Protein AF-0000000068389620 (afdb_homodimer)

Sequence (248 aa):
MGEYQNKAVELMRNRVGESTLNNRIERREEFLRKALTLYHAMGGTTEDLQAAVKDAVSAPAPSIDVAVGDVMYKLAAIGHVADIDIIQAGYNKLDAANLHILSKGKKLLQKQRDQKLATTASAKMGEYQNKAVELMRNRVGESTLNNRIERREEFLRKALTLYHAMGGTTEDLQAAVKDAVSAPAPSIDVAVGDVMYKLAAIGHVADIDIIQAGYNKLDAANLHILSKGKKLLQKQRDQKLATTASAK

Organism: Agrobacterium fabrum (strain C58 / ATCC 33970) (NCBI:txid176299)

Solvent-accessible surface area (backbone atoms only — not comparable to full-atom values): 12858 Å² total; per-residue (Å²): 110,52,73,67,41,49,53,46,44,51,53,45,32,73,71,63,30,65,71,59,58,58,31,59,68,58,36,46,50,53,26,50,30,29,46,48,27,34,37,40,43,73,67,51,49,75,80,62,43,56,60,43,52,56,61,32,65,68,51,87,59,60,58,59,60,57,26,46,4,46,31,47,48,30,46,31,40,42,17,57,69,67,73,42,38,56,66,60,24,26,51,50,41,52,53,54,52,50,51,51,51,50,52,51,48,49,49,50,52,50,49,52,52,51,51,53,54,51,55,60,56,69,76,98,109,53,73,66,42,49,53,46,43,50,53,44,31,73,72,64,32,67,71,59,58,59,32,61,68,57,36,48,53,54,27,50,29,30,46,48,26,34,37,40,45,73,68,52,50,75,78,62,43,57,60,42,53,57,62,31,65,68,50,86,58,58,58,60,60,57,26,46,4,45,29,45,48,30,45,31,40,42,18,56,68,68,75,41,37,55,68,59,25,26,52,50,40,51,52,54,51,52,51,50,50,50,50,51,48,50,50,49,50,51,48,51,52,52,51,53,54,51,58,60,57,69,76,99

pLDDT: mean 92.84, std 6.71, range [63.25, 98.88]

Radius of gyration: 23.05 Å; Cα contacts (8 Å, |Δi|>4): 267; chains: 2; bounding box: 32×107×46 Å

Structure (mmCIF, N/CA/C/O backbone):
data_AF-0000000068389620-model_v1
#
loop_
_entity.id
_entity.type
_entity.pdbx_description
1 polymer 'Uncharacterized protein'
#
loop_
_atom_site.group_PDB
_atom_site.id
_atom_site.type_symbol
_atom_site.label_atom_id
_atom_site.label_alt_id
_atom_site.label_comp_id
_atom_site.label_asym_id
_atom_site.label_entity_id
_atom_site.label_seq_id
_atom_site.pdbx_PDB_ins_code
_atom_site.Cartn_x
_atom_site.Cartn_y
_atom_site.Cartn_z
_atom_site.occupancy
_atom_site.B_iso_or_equiv
_atom_site.auth_seq_id
_atom_site.auth_comp_id
_atom_site.auth_asym_id
_atom_site.auth_atom_id
_atom_site.pdbx_PDB_model_num
ATOM 1 N N . MET A 1 1 ? 14.875 -6.867 6.422 1 89.56 1 MET A N 1
ATOM 2 C CA . MET A 1 1 ? 13.445 -6.891 6.141 1 89.56 1 MET A CA 1
ATOM 3 C C . MET A 1 1 ? 12.672 -7.52 7.297 1 89.56 1 MET A C 1
ATOM 5 O O . MET A 1 1 ? 13.18 -8.422 7.969 1 89.56 1 MET A O 1
ATOM 9 N N . GLY A 1 2 ? 11.57 -6.984 7.633 1 91.75 2 GLY A N 1
ATOM 10 C CA . GLY A 1 2 ? 10.75 -7.52 8.711 1 91.75 2 GLY A CA 1
ATOM 11 C C . GLY A 1 2 ? 10.227 -8.914 8.422 1 91.75 2 GLY A C 1
ATOM 12 O O . GLY A 1 2 ? 10.367 -9.414 7.309 1 91.75 2 GLY A O 1
ATOM 13 N N . GLU A 1 3 ? 9.688 -9.594 9.438 1 96 3 GLU A N 1
ATOM 14 C CA . GLU A 1 3 ? 9.195 -10.969 9.352 1 96 3 GLU A CA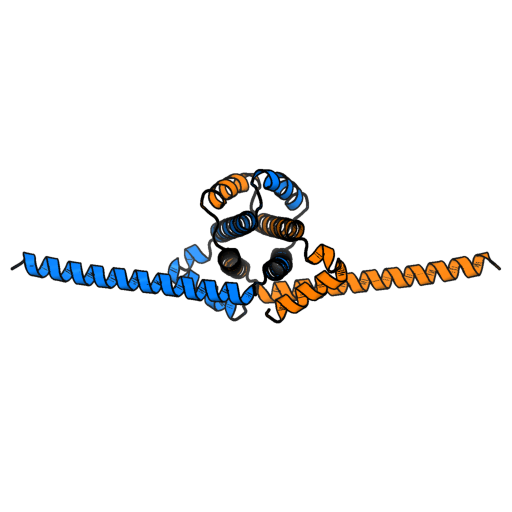 1
ATOM 15 C C . GLU A 1 3 ? 8.172 -11.117 8.234 1 96 3 GLU A C 1
ATOM 17 O O . GLU A 1 3 ? 8.25 -12.047 7.43 1 96 3 GLU A O 1
ATOM 22 N N . TYR A 1 4 ? 7.203 -10.234 8.141 1 98 4 TYR A N 1
ATOM 23 C CA . TYR A 1 4 ? 6.16 -10.297 7.129 1 98 4 TYR A CA 1
ATOM 24 C C . TYR A 1 4 ? 6.758 -10.258 5.727 1 98 4 TYR A C 1
ATOM 26 O O . TYR A 1 4 ? 6.438 -11.102 4.883 1 98 4 TYR A O 1
ATOM 34 N N . GLN A 1 5 ? 7.586 -9.289 5.496 1 98.62 5 GLN A N 1
ATOM 35 C CA . GLN A 1 5 ? 8.156 -9.094 4.168 1 98.62 5 GLN A CA 1
ATOM 36 C C . GLN A 1 5 ? 9.023 -10.281 3.758 1 98.62 5 GLN A C 1
ATOM 38 O O . GLN A 1 5 ? 9.016 -10.688 2.598 1 98.62 5 GLN A O 1
ATOM 43 N N . ASN A 1 6 ? 9.773 -10.836 4.68 1 98.19 6 ASN A N 1
ATOM 44 C CA . ASN A 1 6 ? 10.578 -12.016 4.402 1 98.19 6 ASN A CA 1
ATOM 45 C C . ASN A 1 6 ? 9.711 -13.188 3.941 1 98.19 6 ASN A C 1
ATOM 47 O O . ASN A 1 6 ? 10.039 -13.867 2.969 1 98.19 6 ASN A O 1
ATOM 51 N N . LYS A 1 7 ? 8.633 -13.414 4.652 1 98.38 7 LYS A N 1
ATOM 52 C CA . LYS A 1 7 ? 7.73 -14.508 4.309 1 98.38 7 LYS A CA 1
ATOM 53 C C . LYS A 1 7 ? 7.074 -14.273 2.949 1 98.38 7 LYS A C 1
ATOM 55 O O . LYS A 1 7 ? 6.934 -15.203 2.154 1 98.38 7 LYS A O 1
ATOM 60 N N . ALA A 1 8 ? 6.648 -13.07 2.662 1 98.56 8 ALA A N 1
ATOM 61 C CA . ALA A 1 8 ? 6.016 -12.727 1.394 1 98.56 8 ALA A CA 1
ATOM 62 C C . ALA A 1 8 ? 6.965 -12.953 0.223 1 98.56 8 ALA A C 1
ATOM 64 O O . ALA A 1 8 ? 6.586 -13.547 -0.787 1 98.56 8 ALA A O 1
ATOM 65 N N . VAL A 1 9 ? 8.172 -12.438 0.368 1 98.44 9 VAL A N 1
ATOM 66 C CA . VAL A 1 9 ? 9.188 -12.539 -0.68 1 98.44 9 VAL A CA 1
ATOM 67 C C . VAL A 1 9 ? 9.539 -14 -0.919 1 98.44 9 VAL A C 1
ATOM 69 O O . VAL A 1 9 ? 9.664 -14.438 -2.066 1 98.44 9 VAL A O 1
ATOM 72 N N . GLU A 1 10 ? 9.656 -14.734 0.13 1 97.88 10 GLU A N 1
ATOM 73 C CA . GLU A 1 10 ? 9.945 -16.156 -0.004 1 97.88 10 GLU A CA 1
ATOM 74 C C . GLU A 1 10 ? 8.812 -16.891 -0.734 1 97.88 10 GLU A C 1
ATOM 76 O O . GLU A 1 10 ? 9.062 -17.734 -1.597 1 97.88 10 GLU A O 1
ATOM 81 N N . LEU A 1 11 ? 7.605 -16.578 -0.344 1 97.5 11 LEU A N 1
ATOM 82 C CA . LEU A 1 11 ? 6.445 -17.172 -1.008 1 97.5 11 LEU A CA 1
ATOM 83 C C . LEU A 1 11 ? 6.449 -16.844 -2.498 1 97.5 11 LEU A C 1
ATOM 85 O O . LEU A 1 11 ? 6.207 -17.719 -3.33 1 97.5 11 LEU A O 1
ATOM 89 N N . MET A 1 12 ? 6.734 -15.617 -2.871 1 97.31 12 MET A N 1
ATOM 90 C CA . MET A 1 12 ? 6.766 -15.211 -4.273 1 97.31 12 MET A CA 1
ATOM 91 C C . MET A 1 12 ? 7.906 -15.898 -5.012 1 97.31 12 MET A C 1
ATOM 93 O O . MET A 1 12 ? 7.746 -16.312 -6.16 1 97.31 12 MET A O 1
ATOM 97 N N . ARG A 1 13 ? 9.031 -15.906 -4.344 1 96.88 13 ARG A N 1
ATOM 98 C CA . ARG A 1 13 ? 10.18 -16.578 -4.934 1 96.88 13 ARG A CA 1
ATOM 99 C C . ARG A 1 13 ? 9.844 -18.031 -5.285 1 96.88 13 ARG A C 1
ATOM 101 O O . ARG A 1 13 ? 10.195 -18.516 -6.367 1 96.88 13 ARG A O 1
ATOM 108 N N . ASN A 1 14 ? 9.172 -18.719 -4.441 1 94.19 14 ASN A N 1
ATOM 109 C CA . ASN A 1 14 ? 8.789 -20.109 -4.645 1 94.19 14 ASN A CA 1
ATOM 110 C C . ASN A 1 14 ? 7.77 -20.25 -5.77 1 94.19 14 ASN A C 1
ATOM 112 O O . ASN A 1 14 ? 7.746 -21.266 -6.473 1 94.19 14 ASN A O 1
ATOM 116 N N . ARG A 1 15 ? 7.008 -19.25 -5.938 1 93.44 15 ARG A N 1
ATOM 117 C CA . ARG A 1 15 ? 5.922 -19.328 -6.906 1 93.44 15 ARG A CA 1
ATOM 118 C C . ARG A 1 15 ? 6.414 -18.969 -8.305 1 93.44 15 ARG A C 1
ATOM 120 O O . ARG A 1 15 ? 6.027 -19.609 -9.289 1 93.44 15 ARG A O 1
ATOM 127 N N . VAL A 1 16 ? 7.293 -17.922 -8.422 1 93.5 16 VAL A N 1
ATOM 128 C CA . VAL A 1 16 ? 7.547 -17.406 -9.758 1 93.5 16 VAL A CA 1
ATOM 129 C C . VAL A 1 16 ? 9.031 -17.531 -10.086 1 93.5 16 VAL A C 1
ATOM 131 O O . VAL A 1 16 ? 9.438 -17.344 -11.234 1 93.5 16 VAL A O 1
ATOM 134 N N . GLY A 1 17 ? 9.867 -17.797 -9.102 1 95.25 17 GLY A N 1
ATOM 135 C CA . GLY A 1 17 ? 11.305 -17.875 -9.289 1 95.25 17 GLY A CA 1
ATOM 136 C C . GLY A 1 17 ? 12.016 -16.547 -9.039 1 95.25 17 GLY A C 1
ATOM 137 O O . GLY A 1 17 ? 11.391 -15.484 -9.078 1 95.25 17 GLY A O 1
ATOM 138 N N . GLU A 1 18 ? 13.352 -16.625 -8.867 1 96.12 18 GLU A N 1
ATOM 139 C CA . GLU A 1 18 ? 14.18 -15.492 -8.469 1 96.12 18 GLU A CA 1
ATOM 140 C C . GLU A 1 18 ? 14.203 -14.414 -9.547 1 96.12 18 GLU A C 1
ATOM 142 O O . GLU A 1 18 ? 14.109 -13.227 -9.25 1 96.12 18 GLU A O 1
ATOM 147 N N . SER A 1 19 ? 14.328 -14.875 -10.805 1 96.94 19 SER A N 1
ATOM 148 C CA . SER A 1 19 ? 14.445 -13.93 -11.906 1 96.94 19 SER A CA 1
ATOM 149 C C . SER A 1 19 ? 13.188 -13.078 -12.047 1 96.94 19 SER A C 1
ATOM 151 O O . SER A 1 19 ? 13.266 -11.852 -12.156 1 96.94 19 SER A O 1
ATOM 153 N N . THR A 1 20 ? 12.023 -13.711 -11.984 1 96.94 20 THR A N 1
ATOM 154 C CA . THR A 1 20 ? 10.742 -13.016 -12.086 1 96.94 20 THR A CA 1
ATOM 155 C C . THR A 1 20 ? 10.508 -12.133 -10.859 1 96.94 20 THR A C 1
ATOM 157 O O . THR A 1 20 ? 10.016 -11.008 -10.984 1 96.94 20 THR A O 1
ATOM 160 N N . LEU A 1 21 ? 10.891 -12.625 -9.719 1 97.44 21 LEU A N 1
ATOM 161 C CA . LEU A 1 21 ? 10.742 -11.867 -8.477 1 97.44 21 LEU A CA 1
ATOM 162 C C . LEU A 1 21 ? 11.555 -10.578 -8.531 1 97.44 21 LEU A C 1
ATOM 164 O O . LEU A 1 21 ? 11.125 -9.547 -8 1 97.44 21 LEU A O 1
ATOM 168 N N . ASN A 1 22 ? 12.688 -10.586 -9.258 1 98 22 ASN A N 1
ATOM 169 C CA . ASN A 1 22 ? 13.602 -9.453 -9.242 1 98 22 ASN A CA 1
ATOM 170 C C . ASN A 1 22 ? 13.352 -8.523 -10.43 1 98 22 ASN A C 1
ATOM 172 O O . ASN A 1 22 ? 14.094 -7.559 -10.633 1 98 22 ASN A O 1
ATOM 176 N N . ASN A 1 23 ? 12.344 -8.828 -11.227 1 98.12 23 ASN A N 1
ATOM 177 C CA . ASN A 1 23 ? 11.969 -7.949 -12.328 1 98.12 23 ASN A CA 1
ATOM 178 C C . ASN A 1 23 ? 11.234 -6.707 -11.82 1 98.12 23 ASN A C 1
ATOM 180 O O . ASN A 1 23 ? 10.023 -6.742 -11.602 1 98.12 23 ASN A O 1
ATOM 184 N N . ARG A 1 24 ? 11.891 -5.5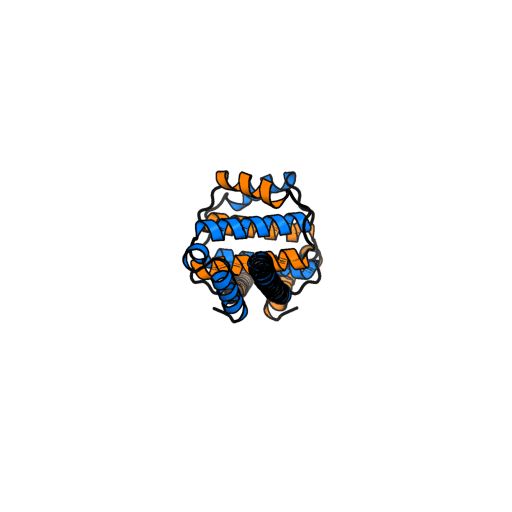98 -11.773 1 97.38 24 ARG A N 1
ATOM 185 C CA . ARG A 1 24 ? 11.406 -4.367 -11.156 1 97.38 24 ARG A CA 1
ATOM 186 C C . ARG A 1 24 ? 10.18 -3.84 -11.898 1 97.38 24 ARG A C 1
ATOM 188 O O . ARG A 1 24 ? 9.258 -3.299 -11.273 1 97.38 24 ARG A O 1
ATOM 195 N N . ILE A 1 25 ? 10.211 -3.922 -13.188 1 96 25 ILE A N 1
ATOM 196 C CA . ILE A 1 25 ? 9.086 -3.445 -13.984 1 96 25 ILE A CA 1
ATOM 197 C C . ILE A 1 25 ? 7.832 -4.254 -13.656 1 96 25 ILE A C 1
ATOM 199 O O . ILE A 1 25 ? 6.758 -3.688 -13.445 1 96 25 ILE A O 1
ATOM 203 N N . GLU A 1 26 ? 8.016 -5.551 -13.602 1 95.69 26 GLU A N 1
ATOM 204 C CA . GLU A 1 26 ? 6.883 -6.41 -13.266 1 95.69 26 GLU A CA 1
ATOM 205 C C . GLU A 1 26 ? 6.371 -6.125 -11.859 1 95.69 26 GLU A C 1
ATOM 207 O O . GLU A 1 26 ? 5.16 -6.117 -11.617 1 95.69 26 GLU A O 1
ATOM 212 N N . ARG A 1 27 ? 7.25 -5.922 -10.859 1 97.88 27 ARG A N 1
ATOM 213 C CA . ARG A 1 27 ? 6.844 -5.629 -9.484 1 97.88 27 ARG A CA 1
ATOM 214 C C . ARG A 1 27 ? 6.035 -4.336 -9.422 1 97.88 27 ARG A C 1
ATOM 216 O O . ARG A 1 27 ? 5.012 -4.27 -8.734 1 97.88 27 ARG A O 1
ATOM 223 N N . ARG A 1 28 ? 6.527 -3.363 -10.148 1 96.75 28 ARG A N 1
ATOM 224 C CA . ARG A 1 28 ? 5.852 -2.07 -10.203 1 96.75 28 ARG A CA 1
ATOM 225 C C . ARG A 1 28 ? 4.445 -2.211 -10.773 1 96.75 28 ARG A C 1
ATOM 227 O O . ARG A 1 28 ? 3.49 -1.656 -10.227 1 96.75 28 ARG A O 1
ATOM 234 N N . GLU A 1 29 ? 4.355 -2.98 -11.836 1 95.44 29 GLU A N 1
ATOM 235 C CA . GLU A 1 29 ? 3.068 -3.131 -12.516 1 95.44 29 GLU A CA 1
ATOM 236 C C . GLU A 1 29 ? 2.086 -3.93 -11.656 1 95.44 29 GLU A C 1
ATOM 238 O O . GLU A 1 29 ? 0.902 -3.594 -11.586 1 95.44 29 GLU A O 1
ATOM 243 N N . GLU A 1 30 ? 2.547 -4.98 -11.047 1 95.56 30 GLU A N 1
ATOM 244 C CA . GLU A 1 30 ? 1.677 -5.809 -10.219 1 95.56 30 GLU A CA 1
ATOM 245 C C . GLU A 1 30 ? 1.196 -5.039 -8.992 1 95.56 30 GLU A C 1
ATOM 247 O O . GLU A 1 30 ? 0.039 -5.168 -8.586 1 95.56 30 GLU A O 1
ATOM 252 N N . PHE A 1 31 ? 2.061 -4.242 -8.383 1 97.25 31 PHE A N 1
ATOM 253 C CA . PHE A 1 31 ? 1.642 -3.41 -7.262 1 97.25 31 PHE A CA 1
ATOM 254 C C . PHE A 1 31 ? 0.538 -2.447 -7.684 1 97.25 31 PHE A C 1
ATOM 256 O O . PHE A 1 31 ? -0.478 -2.318 -6.996 1 97.25 31 PHE A O 1
ATOM 263 N N . LEU A 1 32 ? 0.745 -1.764 -8.805 1 96.25 32 LEU A N 1
ATOM 264 C CA . LEU A 1 32 ? -0.236 -0.792 -9.273 1 96.25 32 LEU A CA 1
ATOM 265 C C . LEU A 1 32 ? -1.591 -1.454 -9.5 1 96.25 32 LEU A C 1
ATOM 267 O O . LEU A 1 32 ? -2.629 -0.898 -9.133 1 96.25 32 LEU A O 1
ATOM 271 N N . ARG A 1 33 ? -1.621 -2.582 -10.062 1 95.19 33 ARG A N 1
ATOM 272 C CA . ARG A 1 33 ? -2.869 -3.289 -10.328 1 95.19 33 ARG A CA 1
ATOM 273 C C . ARG A 1 33 ? -3.633 -3.561 -9.039 1 95.19 33 ARG A C 1
ATOM 275 O O . ARG A 1 33 ? -4.852 -3.379 -8.977 1 95.19 33 ARG A O 1
ATOM 282 N N . LYS A 1 34 ? -2.906 -3.986 -7.992 1 96.75 34 LYS A N 1
ATOM 283 C CA . LYS A 1 34 ? -3.572 -4.301 -6.73 1 96.75 34 LYS A CA 1
ATOM 284 C C . LYS A 1 34 ? -4.031 -3.031 -6.02 1 96.75 34 LYS A C 1
ATOM 286 O O . LYS A 1 34 ? -5.07 -3.025 -5.355 1 96.75 34 LYS A O 1
ATOM 291 N N . ALA A 1 35 ? -3.238 -1.961 -6.172 1 97.25 35 ALA A N 1
ATOM 292 C CA . ALA A 1 35 ? -3.662 -0.678 -5.617 1 97.25 35 ALA A CA 1
ATOM 293 C C . ALA A 1 35 ? -4.953 -0.197 -6.273 1 97.25 35 ALA A C 1
ATOM 295 O O . ALA A 1 35 ? -5.871 0.268 -5.594 1 97.25 35 ALA A O 1
ATOM 296 N N . LEU A 1 36 ? -5.027 -0.339 -7.555 1 95.62 36 LEU A N 1
ATOM 297 C CA . LEU A 1 36 ? -6.211 0.071 -8.297 1 95.62 36 LEU A CA 1
ATOM 298 C C . LEU A 1 36 ? -7.402 -0.816 -7.957 1 95.62 36 LEU A C 1
ATOM 300 O O . LEU A 1 36 ? -8.539 -0.339 -7.883 1 95.62 36 LEU A O 1
ATOM 304 N N . THR A 1 37 ? -7.195 -2.102 -7.773 1 96.12 37 THR A N 1
ATOM 305 C CA . THR A 1 37 ? -8.258 -3.012 -7.359 1 96.12 37 THR A CA 1
ATOM 306 C C . THR A 1 37 ? -8.805 -2.613 -5.996 1 96.12 37 THR A C 1
ATOM 308 O O . THR A 1 37 ? -10.023 -2.633 -5.781 1 96.12 37 THR A O 1
ATOM 311 N N . LEU A 1 38 ? -7.945 -2.271 -5.082 1 97.69 38 LEU A N 1
ATOM 312 C CA . LEU A 1 38 ? -8.391 -1.806 -3.773 1 97.69 38 LEU A CA 1
ATOM 313 C C . LEU A 1 38 ? -9.203 -0.521 -3.902 1 97.69 38 LEU A C 1
ATOM 315 O O . LEU A 1 38 ? -10.242 -0.372 -3.26 1 97.69 38 LEU A O 1
ATOM 319 N N . TYR A 1 39 ? -8.695 0.439 -4.719 1 96.19 39 TYR A N 1
ATOM 320 C CA . TYR A 1 39 ? -9.43 1.673 -4.984 1 96.19 39 TYR A CA 1
ATOM 321 C C . TYR A 1 39 ? -10.836 1.376 -5.488 1 96.19 39 TYR A C 1
ATOM 323 O O . TYR A 1 39 ? -11.805 1.975 -5.02 1 96.19 39 TYR A O 1
ATOM 331 N N . HIS A 1 40 ? -10.953 0.451 -6.348 1 94.44 40 HIS A N 1
ATOM 332 C CA . HIS A 1 40 ? -12.234 0.038 -6.906 1 94.44 40 HIS A CA 1
ATOM 333 C C . HIS A 1 40 ? -13.102 -0.641 -5.852 1 94.44 40 HIS A C 1
ATOM 335 O O . HIS A 1 40 ? -14.305 -0.383 -5.773 1 94.44 40 HIS A O 1
ATOM 341 N N . ALA A 1 41 ? -12.547 -1.52 -5.09 1 96.06 41 ALA A N 1
ATOM 342 C CA . ALA A 1 41 ? -13.266 -2.225 -4.031 1 96.06 41 ALA A CA 1
ATOM 343 C C . ALA A 1 41 ? -13.867 -1.242 -3.029 1 96.06 41 ALA A C 1
ATOM 345 O O . ALA A 1 41 ? -14.906 -1.519 -2.428 1 96.06 41 ALA A O 1
ATOM 346 N N . MET A 1 42 ? -13.234 -0.068 -2.938 1 96.69 42 MET A N 1
ATOM 347 C CA . MET A 1 42 ? -13.688 0.938 -1.979 1 96.69 42 MET A CA 1
ATOM 348 C C . MET A 1 42 ? -14.695 1.89 -2.621 1 96.69 42 MET A C 1
ATOM 350 O O . MET A 1 42 ? -15.078 2.893 -2.018 1 96.69 42 MET A O 1
ATOM 354 N N . GLY A 1 43 ? -15.039 1.619 -3.893 1 94.06 43 GLY A N 1
ATOM 355 C CA . GLY A 1 43 ? -16.094 2.375 -4.535 1 94.06 43 GLY A CA 1
ATOM 356 C C . GLY A 1 43 ? -15.578 3.422 -5.508 1 94.06 43 GLY A C 1
ATOM 357 O O . GLY A 1 43 ? -16.359 4.211 -6.047 1 94.06 43 GLY A O 1
ATOM 358 N N . GLY A 1 44 ? -14.258 3.447 -5.684 1 93.25 44 GLY A N 1
ATOM 359 C CA . GLY A 1 44 ? -13.711 4.359 -6.676 1 93.25 44 GLY A CA 1
ATOM 360 C C . GLY A 1 44 ? -14.094 3.994 -8.102 1 93.25 44 GLY A C 1
ATOM 361 O O . GLY A 1 44 ? -14.25 2.814 -8.422 1 93.25 44 GLY A O 1
ATOM 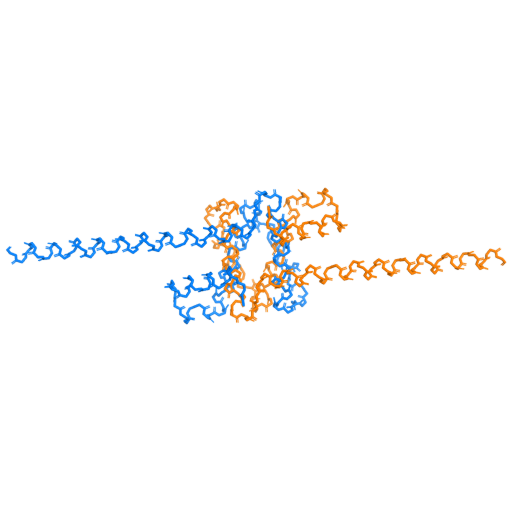362 N N . THR A 1 45 ? -14.227 5.055 -8.914 1 88.12 45 THR A N 1
ATOM 363 C CA . THR A 1 45 ? -14.586 4.832 -10.312 1 88.12 45 THR A CA 1
ATOM 364 C C . THR A 1 45 ? -13.445 5.23 -11.234 1 88.12 45 THR A C 1
ATOM 366 O O . THR A 1 45 ? -12.57 6.016 -10.859 1 88.12 45 THR A O 1
ATOM 369 N N . THR A 1 46 ? -13.547 4.695 -12.414 1 83.69 46 THR A N 1
ATOM 370 C CA . THR A 1 46 ? -12.531 5.027 -13.414 1 83.69 46 THR A CA 1
ATOM 371 C C . THR A 1 46 ? -12.602 6.504 -13.781 1 83.69 46 THR A C 1
ATOM 373 O O . THR A 1 46 ? -11.578 7.117 -14.109 1 83.69 46 THR A O 1
ATOM 376 N N . GLU A 1 47 ? -13.734 7 -13.75 1 79.12 47 GLU A N 1
ATOM 377 C CA . GLU A 1 47 ? -13.93 8.414 -14.062 1 79.12 47 GLU A CA 1
ATOM 378 C C . GLU A 1 47 ? -13.195 9.305 -13.062 1 79.12 47 GLU A C 1
ATOM 380 O O . GLU A 1 47 ? -12.609 10.32 -13.445 1 79.12 47 GLU A O 1
ATOM 385 N N . ASP A 1 48 ? -13.211 8.922 -11.898 1 80.81 48 ASP A N 1
ATOM 386 C CA . ASP A 1 48 ? -12.602 9.727 -10.844 1 80.81 48 ASP A CA 1
ATOM 387 C C . ASP A 1 48 ? -11.086 9.539 -10.828 1 80.81 48 ASP A C 1
ATOM 389 O O . ASP A 1 48 ? -10.359 10.352 -10.25 1 80.81 48 ASP A O 1
ATOM 393 N N . LEU A 1 49 ? -10.625 8.477 -11.453 1 85.62 49 LEU A N 1
ATOM 394 C CA . LEU A 1 49 ? -9.227 8.078 -11.391 1 85.62 49 LEU A CA 1
ATOM 395 C C . LEU A 1 49 ? -8.352 9.047 -12.172 1 85.62 49 LEU A C 1
ATOM 397 O O . LEU A 1 49 ? -7.195 9.289 -11.797 1 85.62 49 LEU A O 1
ATOM 401 N N . GLN A 1 50 ? -8.914 9.602 -13.234 1 79.56 50 GLN A N 1
ATOM 402 C CA . GLN A 1 50 ? -8.125 10.453 -14.109 1 79.56 50 GLN A CA 1
ATOM 403 C C . GLN A 1 50 ? -7.613 11.688 -13.367 1 79.56 50 GLN A C 1
ATOM 405 O O . GLN A 1 50 ? -6.473 12.109 -13.57 1 79.56 50 GLN A O 1
ATOM 410 N N . ALA A 1 51 ? -8.422 12.219 -12.539 1 78.56 51 ALA A N 1
ATOM 411 C CA . ALA A 1 51 ? -8.008 13.383 -11.766 1 78.56 51 ALA A CA 1
ATOM 412 C C . ALA A 1 51 ? -6.895 13.023 -10.789 1 78.56 51 ALA A C 1
ATOM 414 O O . ALA A 1 51 ? -5.965 13.805 -10.586 1 78.56 51 ALA A O 1
ATOM 415 N N . ALA A 1 52 ? -6.938 11.883 -10.25 1 81.62 52 ALA A N 1
ATOM 416 C CA . ALA A 1 52 ? -5.938 11.43 -9.289 1 81.62 52 ALA A CA 1
ATOM 417 C C . ALA A 1 52 ? -4.59 11.195 -9.961 1 81.62 52 ALA A C 1
ATOM 419 O O . ALA A 1 52 ? -3.541 11.477 -9.383 1 81.62 52 ALA A O 1
ATOM 420 N N . VAL A 1 53 ? -4.602 10.719 -11.156 1 83.62 53 VAL A N 1
ATOM 421 C CA . VAL A 1 53 ? -3.385 10.469 -11.922 1 83.62 53 VAL A CA 1
ATOM 422 C C . VAL A 1 53 ? -2.65 11.781 -12.172 1 83.62 53 VAL A C 1
ATOM 424 O O . VAL A 1 53 ? -1.444 11.883 -11.93 1 83.62 53 VAL A O 1
ATOM 427 N N . LYS A 1 54 ? -3.398 12.758 -12.664 1 79.81 54 LYS A N 1
ATOM 428 C CA . LYS A 1 54 ? -2.787 14.047 -12.953 1 79.81 54 LYS A CA 1
ATOM 429 C C . LYS A 1 54 ? -2.164 14.656 -11.703 1 79.81 54 LYS A C 1
ATOM 431 O O . LYS A 1 54 ? -1.046 15.18 -11.742 1 79.81 54 LYS A O 1
ATOM 436 N N . ASP A 1 55 ? -2.814 14.547 -10.633 1 80.88 55 ASP A N 1
ATOM 437 C CA . ASP A 1 55 ? -2.352 15.133 -9.375 1 80.88 55 ASP A CA 1
ATOM 438 C C . ASP A 1 55 ? -1.106 14.406 -8.867 1 80.88 55 ASP A C 1
ATOM 440 O O . ASP A 1 55 ? -0.183 15.039 -8.344 1 80.88 55 ASP A O 1
ATOM 444 N N . ALA A 1 56 ? -1.061 13.141 -8.977 1 83.62 56 ALA A N 1
ATOM 445 C CA . ALA A 1 56 ? -0.026 12.305 -8.367 1 83.62 56 ALA A CA 1
ATOM 446 C C . ALA A 1 56 ? 1.305 12.461 -9.102 1 83.62 56 ALA A C 1
ATOM 448 O O . ALA A 1 56 ? 2.371 12.352 -8.492 1 83.62 56 ALA A O 1
ATOM 449 N N . VAL A 1 57 ? 1.284 12.867 -10.406 1 81.5 57 VAL A N 1
ATOM 450 C CA . VAL A 1 57 ? 2.521 12.852 -11.18 1 81.5 57 VAL A CA 1
ATOM 451 C C . VAL A 1 57 ? 2.922 14.273 -11.555 1 81.5 57 VAL A C 1
ATOM 453 O O . VAL A 1 57 ? 3.809 14.484 -12.391 1 81.5 57 VAL A O 1
ATOM 456 N N . SER A 1 58 ? 2.23 15.148 -10.977 1 85.19 58 SER A N 1
ATOM 457 C CA . SER A 1 58 ? 2.488 16.547 -11.32 1 85.19 58 SER A CA 1
ATOM 458 C C . SER A 1 58 ? 3.762 17.047 -10.648 1 85.19 58 SER A C 1
ATOM 460 O O . SER A 1 58 ? 4.352 18.047 -11.094 1 85.19 58 SER A O 1
ATOM 462 N N . ALA A 1 59 ? 4.16 16.5 -9.602 1 85.81 59 ALA A N 1
ATOM 463 C CA . ALA A 1 59 ? 5.371 16.891 -8.883 1 85.81 59 ALA A CA 1
ATOM 464 C C . ALA A 1 59 ? 6.426 15.789 -8.953 1 85.81 59 ALA A C 1
ATOM 466 O O . ALA A 1 59 ? 6.105 14.633 -9.211 1 85.81 59 ALA A O 1
ATOM 467 N N . PRO A 1 60 ? 7.691 16.312 -8.805 1 91.56 60 PRO A N 1
ATOM 468 C CA . PRO A 1 60 ? 8.727 15.289 -8.742 1 91.56 60 PRO A CA 1
ATOM 469 C C . PRO A 1 60 ? 8.438 14.219 -7.695 1 91.56 60 PRO A C 1
ATOM 471 O O . PRO A 1 60 ? 7.945 14.531 -6.605 1 91.56 60 PRO A O 1
ATOM 474 N N . ALA A 1 61 ? 8.688 12.992 -8.094 1 91.88 61 ALA A N 1
ATOM 475 C CA . ALA A 1 61 ? 8.461 11.883 -7.172 1 91.88 61 ALA A CA 1
ATOM 476 C C . ALA A 1 61 ? 9.492 11.883 -6.047 1 91.88 61 ALA A C 1
ATOM 478 O O . ALA A 1 61 ? 10.672 12.164 -6.281 1 91.88 61 ALA A O 1
ATOM 479 N N . PRO A 1 62 ? 9.031 11.578 -4.871 1 96.44 62 PRO A N 1
ATOM 480 C CA . PRO A 1 62 ? 9.992 11.375 -3.787 1 96.44 62 PRO A CA 1
ATOM 481 C C . PRO A 1 62 ? 10.844 10.125 -3.979 1 96.44 62 PRO A C 1
ATOM 483 O O . PRO A 1 62 ? 10.672 9.398 -4.957 1 96.44 62 PRO A O 1
ATOM 486 N N . SER A 1 63 ? 11.875 9.961 -3.008 1 98 63 SER A N 1
ATOM 487 C CA . SER A 1 63 ? 12.617 8.703 -3.002 1 98 63 SER A CA 1
ATOM 488 C C . SER A 1 63 ? 11.688 7.52 -2.764 1 98 63 SER A C 1
ATOM 490 O O . SER A 1 63 ? 10.602 7.68 -2.207 1 98 63 SER A O 1
ATOM 492 N N . ILE A 1 64 ? 12.086 6.344 -3.219 1 98.56 64 ILE A N 1
ATOM 493 C CA . ILE A 1 64 ? 11.219 5.168 -3.186 1 98.56 64 ILE A CA 1
ATOM 494 C C . ILE A 1 64 ? 10.859 4.832 -1.739 1 98.56 64 ILE A C 1
ATOM 496 O O . ILE A 1 64 ? 9.727 4.457 -1.446 1 98.56 64 ILE A O 1
ATOM 500 N N . ASP A 1 65 ? 11.828 4.938 -0.809 1 98.56 65 ASP A N 1
ATOM 501 C CA . ASP A 1 65 ? 11.562 4.609 0.588 1 98.56 65 ASP A CA 1
ATOM 502 C C . ASP A 1 65 ? 10.516 5.555 1.183 1 98.56 65 ASP A C 1
ATOM 504 O O . ASP A 1 65 ? 9.672 5.133 1.97 1 98.56 65 ASP A O 1
ATOM 508 N N . VAL A 1 66 ? 10.531 6.883 0.815 1 98.5 66 VAL A N 1
ATOM 509 C CA . VAL A 1 66 ? 9.539 7.855 1.264 1 98.5 66 VAL A CA 1
ATOM 510 C C . VAL A 1 66 ? 8.18 7.52 0.67 1 98.5 66 VAL A C 1
ATOM 512 O O . VAL A 1 66 ? 7.164 7.551 1.371 1 98.5 66 VAL A O 1
ATOM 515 N N . ALA A 1 67 ? 8.172 7.172 -0.625 1 98.56 67 ALA A N 1
ATOM 516 C CA . ALA A 1 67 ? 6.926 6.82 -1.301 1 98.56 67 ALA A CA 1
ATOM 517 C C . ALA A 1 67 ? 6.305 5.566 -0.69 1 98.56 67 ALA A C 1
ATOM 519 O O . ALA A 1 67 ? 5.086 5.484 -0.524 1 98.56 67 ALA A O 1
ATOM 520 N N . VAL A 1 68 ? 7.117 4.562 -0.354 1 98.88 68 VAL A N 1
ATOM 521 C CA . VAL A 1 68 ? 6.629 3.348 0.294 1 98.88 68 VAL A CA 1
ATOM 522 C C . VAL A 1 68 ? 6.039 3.691 1.659 1 98.88 68 VAL A C 1
ATOM 524 O O . VAL A 1 68 ? 4.969 3.203 2.02 1 98.88 68 VAL A O 1
ATOM 527 N N . GLY A 1 69 ? 6.723 4.516 2.441 1 98.88 69 GLY A N 1
ATOM 528 C CA . GLY A 1 69 ? 6.199 4.973 3.721 1 98.88 69 GLY A CA 1
ATOM 529 C C . GLY A 1 69 ? 4.863 5.68 3.6 1 98.88 69 GLY A C 1
ATOM 530 O O . GLY A 1 69 ? 3.971 5.477 4.426 1 98.88 69 GLY A O 1
ATOM 531 N N . ASP A 1 70 ? 4.715 6.504 2.58 1 98.56 70 ASP A N 1
ATOM 532 C CA . ASP A 1 70 ? 3.465 7.215 2.332 1 98.56 70 ASP A CA 1
ATOM 533 C C . ASP A 1 70 ? 2.328 6.242 2.027 1 98.56 70 ASP A C 1
ATOM 535 O O . ASP A 1 70 ? 1.202 6.43 2.49 1 98.56 70 ASP A O 1
ATOM 539 N N . VAL A 1 71 ? 2.59 5.219 1.203 1 98.88 71 VAL A N 1
ATOM 540 C CA . VAL A 1 71 ? 1.588 4.207 0.876 1 98.88 71 VAL A CA 1
ATOM 541 C C . VAL A 1 71 ? 1.156 3.479 2.146 1 98.88 71 VAL A C 1
ATOM 543 O O . VAL A 1 71 ? -0.04 3.312 2.396 1 98.88 71 VAL A O 1
ATOM 546 N N . MET A 1 72 ? 2.135 3.049 2.969 1 98.88 72 MET A N 1
ATOM 547 C CA . MET A 1 72 ? 1.831 2.365 4.223 1 98.88 72 MET A CA 1
ATOM 548 C C . MET A 1 72 ? 0.964 3.238 5.121 1 98.88 72 MET A C 1
ATOM 550 O O . MET A 1 72 ? 0.006 2.756 5.727 1 98.88 72 MET A O 1
ATOM 554 N N . TYR A 1 73 ? 1.253 4.508 5.176 1 98.81 73 TYR A N 1
ATOM 555 C CA . TYR A 1 73 ? 0.555 5.473 6.02 1 98.81 73 TYR A CA 1
ATOM 556 C C . TYR A 1 73 ? -0.898 5.625 5.59 1 98.81 73 TYR A C 1
ATOM 558 O O . TYR A 1 73 ? -1.808 5.582 6.422 1 98.81 73 TYR A O 1
ATOM 566 N N . LYS A 1 74 ? -1.103 5.75 4.316 1 98.62 74 LYS A N 1
ATOM 567 C CA . LYS A 1 74 ? -2.465 5.938 3.824 1 98.62 74 LYS A CA 1
ATOM 568 C C . LYS A 1 74 ? -3.232 4.621 3.816 1 98.62 74 LYS A C 1
ATOM 570 O O . LYS A 1 74 ? -4.449 4.602 4.027 1 98.62 74 LYS A O 1
ATOM 575 N N . LEU A 1 75 ? -2.527 3.51 3.66 1 98.88 75 LEU A N 1
ATOM 576 C CA . LEU A 1 75 ? -3.164 2.201 3.762 1 98.88 75 LEU A CA 1
ATOM 577 C C . LEU A 1 75 ? -3.68 1.957 5.176 1 98.88 75 LEU A C 1
ATOM 579 O O . LEU A 1 75 ? -4.734 1.349 5.359 1 98.88 75 LEU A O 1
ATOM 583 N N . ALA A 1 76 ? -2.922 2.408 6.176 1 98.81 76 ALA A N 1
ATOM 584 C CA . ALA A 1 76 ? -3.352 2.285 7.566 1 98.81 76 ALA A CA 1
ATOM 585 C C . ALA A 1 76 ? -4.695 2.969 7.789 1 98.81 76 ALA A C 1
ATOM 587 O O . ALA A 1 76 ? -5.535 2.473 8.539 1 98.81 76 ALA A O 1
ATOM 588 N N . ALA A 1 77 ? -4.891 4.105 7.148 1 98.75 77 ALA A N 1
ATOM 589 C CA . ALA A 1 77 ? -6.152 4.828 7.27 1 98.75 77 ALA A CA 1
ATOM 590 C C . ALA A 1 77 ? -7.289 4.062 6.598 1 98.75 77 ALA A C 1
ATOM 592 O O . ALA A 1 77 ? -8.422 4.051 7.098 1 98.75 77 ALA A O 1
ATOM 593 N N . ILE A 1 78 ? -7.012 3.459 5.469 1 98.75 78 ILE A N 1
ATOM 594 C CA . ILE A 1 78 ? -8 2.605 4.816 1 98.75 78 ILE A CA 1
ATOM 595 C C . ILE A 1 78 ? -8.398 1.467 5.754 1 98.75 78 ILE A C 1
ATOM 597 O O . ILE A 1 78 ? -9.578 1.177 5.922 1 98.75 78 ILE A O 1
ATOM 601 N N . GLY A 1 79 ? -7.336 0.795 6.305 1 98.75 79 GLY A N 1
ATOM 602 C CA . GLY A 1 79 ? -7.633 -0.252 7.27 1 98.75 79 GLY A CA 1
ATOM 603 C C . GLY A 1 79 ? -8.516 0.219 8.406 1 98.75 79 GLY A C 1
ATOM 604 O O . GLY A 1 79 ? -9.438 -0.491 8.82 1 98.75 79 GLY A O 1
ATOM 605 N N . HIS A 1 80 ? -8.281 1.369 8.883 1 98.56 80 HIS A N 1
ATOM 606 C CA . HIS A 1 80 ? -9.039 1.924 10 1 98.56 80 HIS A CA 1
ATOM 607 C C . HIS A 1 80 ? -10.508 2.107 9.633 1 98.56 80 HIS A C 1
ATOM 609 O O . HIS A 1 80 ? -11.391 1.609 10.328 1 98.56 80 HIS A O 1
ATOM 615 N N . VAL A 1 81 ? -10.797 2.77 8.508 1 98.25 81 VAL A N 1
ATOM 616 C CA . VAL A 1 81 ? -12.172 3.096 8.156 1 98.25 81 VAL A CA 1
ATOM 617 C C . VAL A 1 81 ? -12.914 1.832 7.727 1 98.25 81 VAL A C 1
ATOM 619 O O . VAL A 1 81 ? -14.141 1.776 7.777 1 98.25 81 VAL A O 1
ATOM 622 N N . ALA A 1 82 ? -12.195 0.817 7.312 1 98.25 82 ALA A N 1
ATOM 623 C CA . ALA A 1 82 ? -12.797 -0.439 6.883 1 98.25 82 ALA A CA 1
ATOM 624 C C . ALA A 1 82 ? -12.805 -1.463 8.016 1 98.25 82 ALA A C 1
ATOM 626 O O . ALA A 1 82 ? -13.266 -2.592 7.836 1 98.25 82 ALA A O 1
ATOM 627 N N . ASP A 1 83 ? -12.25 -1.072 9.195 1 98.12 83 ASP A N 1
ATOM 628 C CA . ASP A 1 83 ? -12.141 -1.956 10.352 1 98.12 83 ASP A CA 1
ATOM 629 C C . ASP A 1 83 ? -11.312 -3.195 10.023 1 98.12 83 ASP A C 1
ATOM 631 O O . ASP A 1 83 ? -11.734 -4.32 10.289 1 98.12 83 ASP A O 1
ATOM 635 N N . ILE A 1 84 ? -10.195 -2.988 9.391 1 98.5 84 ILE A N 1
ATOM 636 C CA . ILE A 1 84 ? -9.266 -4.031 8.969 1 98.5 84 ILE A CA 1
ATOM 637 C C . ILE A 1 84 ? -7.879 -3.76 9.555 1 98.5 84 ILE A C 1
ATOM 639 O O . ILE A 1 84 ? -7.41 -2.619 9.555 1 98.5 84 ILE A O 1
ATOM 643 N N . ASP A 1 85 ? -7.25 -4.746 10.156 1 98.69 85 ASP A N 1
ATOM 644 C CA . ASP A 1 85 ? -5.824 -4.695 10.469 1 98.69 85 ASP A CA 1
ATOM 645 C C . ASP A 1 85 ? -4.984 -5 9.227 1 98.69 85 ASP A C 1
ATOM 647 O O . ASP A 1 85 ? -4.941 -6.141 8.766 1 98.69 85 ASP A O 1
ATOM 651 N N . ILE A 1 86 ? -4.238 -4.043 8.742 1 98.81 86 ILE A N 1
ATOM 652 C CA . ILE A 1 86 ? -3.629 -4.184 7.426 1 98.81 86 ILE A CA 1
ATOM 653 C C . ILE A 1 86 ? -2.488 -5.199 7.488 1 98.81 86 ILE A C 1
ATOM 655 O O . ILE A 1 86 ? -2.199 -5.883 6.504 1 98.81 86 ILE A O 1
ATOM 659 N N . ILE A 1 87 ? -1.797 -5.301 8.586 1 98.06 87 ILE A N 1
ATOM 660 C CA . ILE A 1 87 ? -0.719 -6.277 8.711 1 98.06 87 ILE A CA 1
ATOM 661 C C . ILE A 1 87 ? -1.306 -7.684 8.789 1 98.06 87 ILE A C 1
ATOM 663 O O . ILE A 1 87 ? -0.8 -8.609 8.156 1 98.06 87 ILE A O 1
ATOM 667 N N . GLN A 1 88 ? -2.354 -7.801 9.578 1 98.31 88 GLN A N 1
ATOM 668 C CA . GLN A 1 88 ? -3.037 -9.086 9.633 1 98.31 88 GLN A CA 1
ATOM 669 C C . GLN A 1 88 ? -3.576 -9.477 8.258 1 98.31 88 GLN A C 1
ATOM 671 O O . GLN A 1 88 ? -3.547 -10.648 7.883 1 98.31 88 GLN A O 1
ATOM 676 N N . ALA A 1 89 ? -4.184 -8.523 7.477 1 98.69 89 ALA A N 1
ATOM 677 C CA . ALA A 1 89 ? -4.633 -8.789 6.109 1 98.69 89 ALA A CA 1
ATOM 678 C C . ALA A 1 89 ? -3.486 -9.297 5.246 1 98.69 89 ALA A C 1
ATOM 680 O O . ALA A 1 89 ? -3.678 -10.188 4.41 1 98.69 89 ALA A O 1
ATOM 681 N N . GLY A 1 90 ? -2.277 -8.711 5.391 1 98.56 90 GLY A N 1
ATOM 682 C CA . GLY A 1 90 ? -1.092 -9.211 4.711 1 98.56 90 GLY A CA 1
ATOM 683 C C . GLY A 1 90 ? -0.802 -10.664 5.012 1 98.56 90 GLY A C 1
ATOM 684 O O . GLY A 1 90 ? -0.571 -11.461 4.094 1 98.56 90 GLY A O 1
ATOM 685 N N . TYR A 1 91 ? -0.846 -11.008 6.316 1 98.44 91 TYR A N 1
ATOM 686 C CA . TYR A 1 91 ? -0.573 -12.391 6.699 1 98.44 91 TYR A CA 1
ATOM 687 C C . TYR A 1 91 ? -1.662 -13.328 6.184 1 98.44 91 TYR A C 1
ATOM 689 O O . TYR A 1 91 ? -1.379 -14.461 5.785 1 98.44 91 TYR A O 1
ATOM 697 N N . ASN A 1 92 ? -2.908 -12.883 6.254 1 98.44 92 ASN A N 1
ATOM 698 C CA . ASN A 1 92 ? -3.998 -13.68 5.699 1 98.44 92 ASN A CA 1
ATOM 699 C C . ASN A 1 92 ? -3.768 -13.992 4.223 1 98.44 92 ASN A C 1
ATOM 701 O O . ASN A 1 92 ? -4.078 -15.094 3.76 1 98.44 92 ASN A O 1
ATOM 705 N N . LYS A 1 93 ? -3.305 -12.969 3.465 1 98.38 93 LYS A N 1
ATOM 706 C CA . LYS A 1 93 ? -2.969 -13.164 2.059 1 98.38 93 LYS A CA 1
ATOM 707 C C . LYS A 1 93 ? -1.907 -14.242 1.891 1 98.38 93 LYS A C 1
ATOM 709 O O . LYS A 1 93 ? -2.002 -15.078 0.988 1 98.38 93 LYS A O 1
ATOM 714 N N . LEU A 1 94 ? -0.877 -14.281 2.734 1 98.06 94 LEU A N 1
ATOM 715 C CA . LEU A 1 94 ? 0.163 -15.297 2.666 1 98.06 94 LEU A CA 1
ATOM 716 C C . LEU A 1 94 ? -0.419 -16.688 2.92 1 98.06 94 LEU A C 1
ATOM 718 O O . LEU A 1 94 ? -0.09 -17.641 2.215 1 98.06 94 LEU A O 1
ATOM 722 N N . ASP A 1 95 ? -1.222 -16.766 3.916 1 97.25 95 ASP A N 1
ATOM 723 C CA . ASP A 1 95 ? -1.854 -18.047 4.25 1 97.25 95 ASP A CA 1
ATOM 724 C C . ASP A 1 95 ? -2.707 -18.547 3.09 1 97.25 95 ASP A C 1
ATOM 726 O O . ASP A 1 95 ? -2.646 -19.734 2.74 1 97.25 95 ASP A O 1
ATOM 730 N N . ALA A 1 96 ? -3.518 -17.656 2.549 1 95.88 96 ALA A N 1
ATOM 731 C CA . ALA A 1 96 ? -4.387 -18.016 1.432 1 95.88 96 ALA A CA 1
ATOM 732 C C . ALA A 1 96 ? -3.566 -18.469 0.223 1 95.88 96 ALA A C 1
ATOM 734 O O . ALA A 1 96 ? -3.938 -19.422 -0.471 1 95.88 96 ALA A O 1
ATOM 735 N N . ALA A 1 97 ? -2.459 -17.75 -0.041 1 93.38 97 ALA A N 1
ATOM 736 C CA . ALA A 1 97 ? -1.598 -18.094 -1.172 1 93.38 97 ALA A CA 1
ATOM 737 C C . ALA A 1 97 ? -0.92 -19.438 -0.96 1 93.38 97 ALA A C 1
ATOM 739 O O . ALA A 1 97 ? -0.766 -20.219 -1.904 1 93.38 97 ALA A O 1
ATOM 740 N N . ASN A 1 98 ? -0.523 -19.672 0.221 1 91.31 98 ASN A N 1
ATOM 741 C CA . ASN A 1 98 ? 0.086 -20.953 0.554 1 91.31 98 ASN A CA 1
ATOM 742 C C . ASN A 1 98 ? -0.903 -22.109 0.391 1 91.31 98 ASN A C 1
ATOM 744 O O . ASN A 1 98 ? -0.541 -23.172 -0.094 1 91.31 98 ASN A O 1
ATOM 748 N N . LEU A 1 99 ? -2.1 -21.875 0.816 1 87.69 99 LEU A N 1
ATOM 749 C CA . LEU A 1 99 ? -3.146 -22.875 0.675 1 87.69 99 LEU A CA 1
ATOM 750 C C . LEU A 1 99 ? -3.438 -23.156 -0.795 1 87.69 99 LEU A C 1
ATOM 752 O O . LEU A 1 99 ? -3.678 -24.297 -1.178 1 87.69 99 LEU A O 1
ATOM 756 N N . HIS A 1 100 ? -3.395 -22.141 -1.601 1 86.5 100 HIS A N 1
ATOM 757 C CA . HIS A 1 100 ? -3.631 -22.297 -3.033 1 86.5 100 HIS A CA 1
ATOM 758 C C . HIS A 1 100 ? -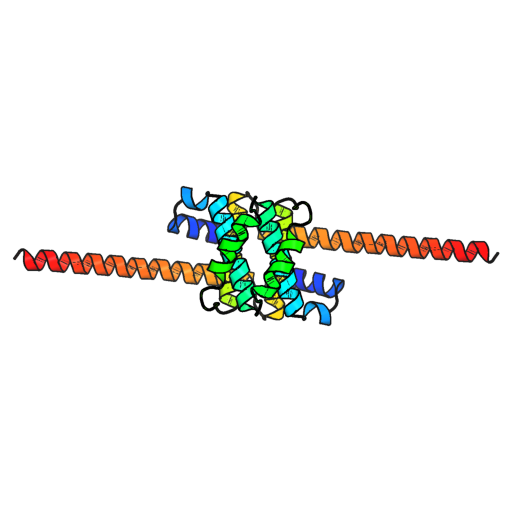2.516 -23.094 -3.695 1 86.5 100 HIS A C 1
ATOM 760 O O . HIS A 1 100 ? -2.781 -23.953 -4.543 1 86.5 100 HIS A O 1
ATOM 766 N N . ILE A 1 101 ? -1.33 -22.906 -3.312 1 83.69 101 ILE A N 1
ATOM 767 C CA . ILE A 1 101 ? -0.183 -23.625 -3.852 1 83.69 101 ILE A CA 1
ATOM 768 C C . ILE A 1 101 ? -0.271 -25.094 -3.459 1 83.69 101 ILE A C 1
ATOM 770 O O . ILE A 1 101 ? -0.055 -25.984 -4.289 1 83.69 101 ILE A O 1
ATOM 774 N N . LEU A 1 102 ? -0.609 -25.312 -2.252 1 83.62 102 LEU A N 1
ATOM 775 C CA . LEU A 1 102 ? -0.716 -26.688 -1.761 1 83.62 102 LEU A CA 1
ATOM 776 C C . LEU A 1 102 ? -1.842 -27.422 -2.469 1 83.62 102 LEU A C 1
ATOM 778 O O . LEU A 1 102 ? -1.688 -28.594 -2.826 1 83.62 102 LEU A O 1
ATOM 782 N N . SER A 1 103 ? -2.893 -26.766 -2.602 1 87.31 103 SER A N 1
ATOM 783 C CA . SER A 1 103 ? -4.035 -27.375 -3.268 1 87.31 103 SER A CA 1
ATOM 784 C C . SER A 1 103 ? -3.711 -27.703 -4.719 1 87.31 103 SER A C 1
ATOM 786 O O . SER A 1 103 ? -4.074 -28.781 -5.215 1 87.31 103 SER A O 1
ATOM 788 N N . LYS A 1 104 ? -3.055 -26.797 -5.371 1 85.56 104 LYS A N 1
ATOM 789 C CA . LYS A 1 104 ? -2.654 -27.031 -6.758 1 85.56 104 LYS A CA 1
ATOM 790 C C . LYS A 1 104 ? -1.636 -28.156 -6.848 1 85.56 104 LYS A C 1
ATOM 792 O O . LYS A 1 104 ? -1.679 -28.969 -7.777 1 85.56 104 LYS A O 1
ATOM 797 N N . GLY A 1 105 ? -0.793 -28.125 -5.91 1 84.12 105 GLY A N 1
ATOM 798 C CA . GLY A 1 105 ? 0.166 -29.219 -5.848 1 84.12 105 GLY A CA 1
ATOM 799 C C . GLY A 1 105 ? -0.484 -30.578 -5.629 1 84.12 105 GLY A C 1
ATOM 800 O O . GLY A 1 105 ? -0.131 -31.562 -6.293 1 84.12 105 GLY A O 1
ATOM 801 N N . LYS A 1 106 ? -1.355 -30.594 -4.742 1 86.31 106 LYS A N 1
ATOM 802 C CA . LYS A 1 106 ? -2.074 -31.828 -4.484 1 86.31 106 LYS A CA 1
ATOM 803 C C . LYS A 1 106 ? -2.84 -32.281 -5.723 1 86.31 106 LYS A C 1
ATOM 805 O O . LYS A 1 106 ? -2.844 -33.469 -6.051 1 86.31 106 LYS A O 1
ATOM 810 N N . LYS A 1 107 ? -3.389 -31.359 -6.352 1 89.12 107 LYS A N 1
ATOM 811 C CA . LYS A 1 107 ? -4.137 -31.688 -7.562 1 89.12 107 LYS A CA 1
ATOM 812 C C . LYS A 1 107 ? -3.213 -32.219 -8.656 1 89.12 107 LYS A C 1
ATOM 814 O O . LYS A 1 107 ? -3.574 -33.125 -9.391 1 89.12 107 LYS A O 1
ATOM 819 N N . LEU A 1 108 ? -2.109 -31.641 -8.719 1 87.75 108 LEU A N 1
ATOM 820 C CA . LEU A 1 108 ? -1.126 -32.094 -9.703 1 87.75 108 LEU A CA 1
ATOM 821 C C . LEU A 1 108 ? -0.629 -33.5 -9.375 1 87.75 108 LEU A C 1
ATOM 823 O O . LEU A 1 108 ? -0.473 -34.312 -10.273 1 87.75 108 LEU A O 1
ATOM 827 N N . LEU A 1 109 ? -0.353 -33.75 -8.148 1 88.69 109 LEU A N 1
ATOM 828 C CA . LEU A 1 109 ? 0.095 -35.062 -7.723 1 88.69 109 LEU A CA 1
ATOM 829 C C . LEU A 1 109 ? -0.988 -36.094 -7.965 1 88.69 109 LEU A C 1
ATOM 831 O O . LEU A 1 109 ? -0.695 -37.219 -8.422 1 88.69 109 LEU A O 1
ATOM 835 N N . GLN A 1 110 ? -2.184 -35.781 -7.641 1 88.94 110 GLN A N 1
ATOM 836 C CA . GLN A 1 110 ? -3.303 -36.688 -7.883 1 88.94 110 GLN A CA 1
ATOM 837 C C . GLN A 1 110 ? -3.459 -36.969 -9.375 1 88.94 110 GLN A C 1
ATOM 839 O O . GLN A 1 110 ? -3.705 -38.094 -9.766 1 88.94 110 GLN A O 1
ATOM 844 N N . LYS A 1 111 ? -3.289 -35.938 -10.18 1 90.31 111 LYS A N 1
ATOM 845 C CA . LYS A 1 111 ? -3.369 -36.094 -11.633 1 90.31 111 LYS A CA 1
ATOM 846 C C . LYS A 1 111 ? -2.26 -37.031 -12.133 1 90.31 111 LYS A C 1
ATOM 848 O O . LYS A 1 111 ? -2.49 -37.875 -13.016 1 90.31 111 LYS A O 1
ATOM 853 N N . GLN A 1 112 ? -1.098 -36.844 -11.609 1 89.69 112 GLN A N 1
ATOM 854 C CA . GLN A 1 112 ? 0.036 -37.688 -11.992 1 89.69 112 GLN A CA 1
ATOM 855 C C . GLN A 1 112 ? -0.2 -39.125 -11.594 1 89.69 112 GLN A C 1
ATOM 857 O O . GLN A 1 112 ? 0.139 -40.062 -12.344 1 89.69 112 GLN A O 1
ATOM 862 N N . ARG A 1 113 ? -0.758 -39.281 -10.414 1 89 113 ARG A N 1
ATOM 863 C CA . ARG A 1 113 ? -1.068 -40.625 -9.93 1 89 113 ARG A CA 1
ATOM 864 C C . ARG A 1 113 ? -2.146 -41.281 -10.789 1 89 113 ARG A C 1
ATOM 866 O O . ARG A 1 113 ? -2.043 -42.438 -11.141 1 89 113 ARG A O 1
ATOM 873 N N . ASP A 1 114 ? -3.119 -40.5 -11.117 1 89.75 114 ASP A N 1
ATOM 874 C CA . ASP A 1 114 ? -4.199 -41 -11.953 1 89.75 114 ASP A CA 1
ATOM 875 C C . ASP A 1 114 ? -3.695 -41.344 -13.352 1 89.75 114 ASP A C 1
ATOM 877 O O . ASP A 1 114 ? -4.137 -42.344 -13.953 1 89.75 114 ASP A O 1
ATOM 881 N N . GLN A 1 115 ? -2.869 -40.562 -13.953 1 89.25 115 GLN A N 1
ATOM 882 C CA . GLN A 1 115 ? -2.285 -40.781 -15.266 1 89.25 115 GLN A CA 1
ATOM 883 C C . GLN A 1 115 ? -1.399 -42.031 -15.266 1 89.25 115 GLN A C 1
ATOM 885 O O . GLN A 1 115 ? -1.409 -42.812 -16.219 1 89.25 115 GLN A O 1
ATOM 890 N N . LYS A 1 116 ? -0.652 -42.25 -14.258 1 90.12 116 LYS A N 1
ATOM 891 C CA . LYS A 1 116 ? 0.185 -43.438 -14.109 1 90.12 116 LYS A CA 1
ATOM 892 C C . LYS A 1 116 ? -0.666 -44.688 -14.023 1 90.12 116 LYS A C 1
ATOM 894 O O . LYS A 1 116 ? -0.322 -45.719 -14.602 1 90.12 116 LYS A O 1
ATOM 899 N N . LEU A 1 117 ? -1.673 -44.594 -13.312 1 85.88 117 LEU A N 1
ATOM 900 C CA . LEU A 1 117 ? -2.574 -45.75 -13.164 1 85.88 117 LEU A CA 1
ATOM 901 C C . LEU A 1 117 ? -3.256 -46.062 -14.484 1 85.88 117 LEU A C 1
ATOM 903 O O . LEU A 1 117 ? -3.424 -47.25 -14.828 1 85.88 117 LEU A O 1
ATOM 907 N N . ALA A 1 118 ? -3.559 -45.125 -15.312 1 91.25 118 ALA A N 1
ATOM 908 C CA . ALA A 1 118 ? -4.219 -45.312 -16.594 1 91.25 118 ALA A CA 1
ATOM 909 C C . ALA A 1 118 ? -3.254 -45.906 -17.625 1 91.25 118 ALA A C 1
ATOM 911 O O . ALA A 1 118 ? -3.635 -46.75 -18.438 1 91.25 118 ALA A O 1
ATOM 912 N N . THR A 1 119 ? -2.104 -45.5 -17.703 1 86.31 119 THR A N 1
ATOM 913 C CA . THR A 1 119 ? -1.104 -46 -18.641 1 86.31 119 THR A CA 1
ATOM 914 C C . THR A 1 119 ? -0.713 -47.438 -18.312 1 86.31 119 THR A C 1
ATOM 916 O O . THR A 1 119 ? -0.469 -48.25 -19.219 1 86.31 119 THR A O 1
ATOM 919 N N . THR A 1 120 ? -0.655 -47.844 -17 1 84 120 THR A N 1
ATOM 920 C CA . THR A 1 120 ? -0.344 -49.188 -16.578 1 84 120 THR A CA 1
ATOM 921 C C . THR A 1 120 ? -1.506 -50.156 -16.891 1 84 120 THR A C 1
ATOM 923 O O . THR A 1 120 ? -1.295 -51.312 -17.266 1 84 120 THR A O 1
ATOM 926 N N . ALA A 1 121 ? -2.744 -49.688 -16.938 1 85.44 121 ALA A N 1
ATOM 927 C CA . ALA A 1 121 ? -3.924 -50.5 -17.219 1 85.44 121 ALA A CA 1
ATOM 928 C C . ALA A 1 121 ? -4.066 -50.75 -18.719 1 85.44 121 ALA A C 1
ATOM 930 O O . ALA A 1 121 ? -4.527 -51.812 -19.141 1 85.44 121 ALA A O 1
ATOM 931 N N . SER A 1 122 ? -3.76 -49.781 -19.531 1 77.31 122 SER A N 1
ATOM 932 C CA . SER A 1 122 ? -3.861 -49.938 -20.984 1 77.31 122 SER A CA 1
ATOM 933 C C . SER A 1 122 ? -2.736 -50.844 -21.516 1 77.31 122 SER A C 1
ATOM 935 O O . SER A 1 122 ? -2.822 -51.375 -22.625 1 77.31 122 SER A O 1
ATOM 937 N N . ALA A 1 123 ? -1.56 -51 -20.906 1 80.19 123 ALA A N 1
ATOM 938 C CA . ALA A 1 123 ? -0.421 -51.812 -21.328 1 80.19 123 ALA A CA 1
ATOM 939 C C . ALA A 1 123 ? -0.623 -53.281 -20.953 1 80.19 123 ALA A C 1
ATOM 941 O O . ALA A 1 123 ? 0.07 -54.156 -21.469 1 80.19 123 ALA A O 1
ATOM 942 N N . LYS A 1 124 ? -1.601 -53.594 -20.25 1 63.56 124 LYS A N 1
ATOM 943 C CA . LYS A 1 124 ? -1.947 -55 -20.031 1 63.56 124 LYS A CA 1
ATOM 944 C C . LYS A 1 124 ? -3.051 -55.438 -20.984 1 63.56 124 LYS A C 1
ATOM 946 O O . LYS A 1 124 ? -3.957 -54.688 -21.297 1 63.56 124 LYS A O 1
ATOM 951 N N . MET B 1 1 ? -6.129 -3.713 15.828 1 89.38 1 MET B N 1
ATOM 952 C CA . MET B 1 1 ? -5.168 -3.174 14.875 1 89.38 1 MET B CA 1
ATOM 953 C C . MET B 1 1 ? -3.746 -3.289 15.414 1 89.38 1 MET B C 1
ATOM 955 O O . MET B 1 1 ? -3.525 -3.209 16.625 1 89.38 1 MET B O 1
ATOM 959 N N . GLY B 1 2 ? -2.832 -3.619 14.602 1 91.75 2 GLY B N 1
ATOM 960 C CA . GLY B 1 2 ? -1.44 -3.742 15.008 1 91.75 2 GLY B CA 1
ATOM 961 C C . GLY B 1 2 ? -0.842 -2.436 15.492 1 91.75 2 GLY B C 1
ATOM 962 O O . GLY B 1 2 ? -1.462 -1.378 15.359 1 91.75 2 GLY B O 1
ATOM 963 N N . GLU B 1 3 ? 0.317 -2.48 16.125 1 96.06 3 GLU B N 1
ATOM 964 C CA . GLU B 1 3 ? 0.993 -1.329 16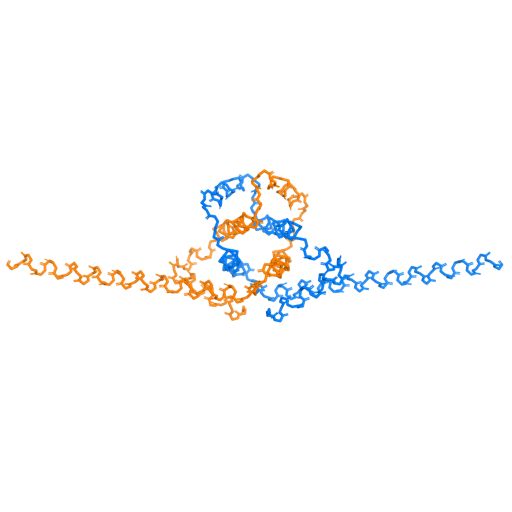.719 1 96.06 3 GLU B CA 1
ATOM 965 C C . GLU B 1 3 ? 1.204 -0.225 15.688 1 96.06 3 GLU B C 1
ATOM 967 O O . GLU B 1 3 ? 0.912 0.943 15.953 1 96.06 3 GLU B O 1
ATOM 972 N N . TYR B 1 4 ? 1.694 -0.55 14.508 1 98 4 TYR B N 1
ATOM 973 C CA . TYR B 1 4 ? 1.951 0.43 13.461 1 98 4 TYR B CA 1
ATOM 974 C C . TYR B 1 4 ? 0.676 1.176 13.086 1 98 4 TYR B C 1
ATOM 976 O O . TYR B 1 4 ? 0.661 2.408 13.047 1 98 4 TYR B O 1
ATOM 984 N N . GLN B 1 5 ? -0.345 0.424 12.797 1 98.62 5 GLN B N 1
ATOM 985 C CA . GLN B 1 5 ? -1.593 1.021 12.336 1 98.62 5 GLN B CA 1
ATOM 986 C C . GLN B 1 5 ? -2.207 1.915 13.414 1 98.62 5 GLN B C 1
ATOM 988 O O . GLN B 1 5 ? -2.752 2.977 13.102 1 98.62 5 GLN B O 1
ATOM 993 N N . ASN B 1 6 ? -2.133 1.511 14.656 1 98.19 6 ASN B N 1
ATOM 994 C CA . ASN B 1 6 ? -2.621 2.332 15.758 1 98.19 6 ASN B CA 1
ATOM 995 C C . ASN B 1 6 ? -1.909 3.682 15.812 1 98.19 6 ASN B C 1
ATOM 997 O O . ASN B 1 6 ? -2.551 4.723 15.969 1 98.19 6 ASN B O 1
ATOM 1001 N N . LYS B 1 7 ? -0.612 3.643 15.703 1 98.38 7 LYS B N 1
ATOM 1002 C CA . LYS B 1 7 ? 0.177 4.871 15.742 1 98.38 7 LYS B CA 1
ATOM 1003 C C . LYS B 1 7 ? -0.134 5.766 14.547 1 98.38 7 LYS B C 1
ATOM 1005 O O . LYS B 1 7 ? -0.237 6.988 14.695 1 98.38 7 LYS B O 1
ATOM 1010 N N . ALA B 1 8 ? -0.259 5.211 13.367 1 98.56 8 ALA B N 1
ATOM 1011 C CA . ALA B 1 8 ? -0.564 5.965 12.156 1 98.56 8 ALA B CA 1
ATOM 1012 C C . ALA B 1 8 ? -1.917 6.66 12.266 1 98.56 8 ALA B C 1
ATOM 1014 O O . ALA B 1 8 ? -2.041 7.848 11.945 1 98.56 8 ALA B O 1
ATOM 1015 N N . VAL B 1 9 ? -2.91 5.898 12.688 1 98.38 9 VAL B N 1
ATOM 1016 C CA . VAL B 1 9 ? -4.273 6.41 12.805 1 98.38 9 VAL B CA 1
ATOM 1017 C C . VAL B 1 9 ? -4.316 7.516 13.859 1 98.38 9 VAL B C 1
ATOM 1019 O O . VAL B 1 9 ? -4.961 8.547 13.656 1 98.38 9 VAL B O 1
ATOM 1022 N N . GLU B 1 10 ? -3.635 7.309 14.922 1 97.88 10 GLU B N 1
ATOM 1023 C CA . GLU B 1 10 ? -3.578 8.336 15.961 1 97.88 10 GLU B CA 1
ATOM 1024 C C . GLU B 1 10 ? -2.922 9.609 15.445 1 97.88 10 GLU B C 1
ATOM 1026 O O . GLU B 1 10 ? -3.396 10.719 15.719 1 97.88 10 GLU B O 1
ATOM 1031 N N . LEU B 1 11 ? -1.818 9.445 14.75 1 97.5 11 LEU B N 1
ATOM 1032 C CA . LEU B 1 11 ? -1.139 10.594 14.156 1 97.5 11 LEU B CA 1
ATOM 1033 C C . LEU B 1 11 ? -2.066 11.344 13.211 1 97.5 11 LEU B C 1
ATOM 1035 O O . LEU B 1 11 ? -2.131 12.578 13.242 1 97.5 11 LEU B O 1
ATOM 1039 N N . MET B 1 12 ? -2.816 10.648 12.375 1 97.38 12 MET B N 1
ATOM 1040 C CA . MET B 1 12 ? -3.736 11.281 11.438 1 97.38 12 MET B CA 1
ATOM 1041 C C . MET B 1 12 ? -4.879 11.969 12.18 1 97.38 12 MET B C 1
ATOM 1043 O O . MET B 1 12 ? -5.297 13.062 11.797 1 97.38 12 MET B O 1
ATOM 1047 N N . ARG B 1 13 ? -5.375 11.25 13.141 1 96.88 13 ARG B N 1
ATOM 1048 C CA . ARG B 1 13 ? -6.441 11.836 13.95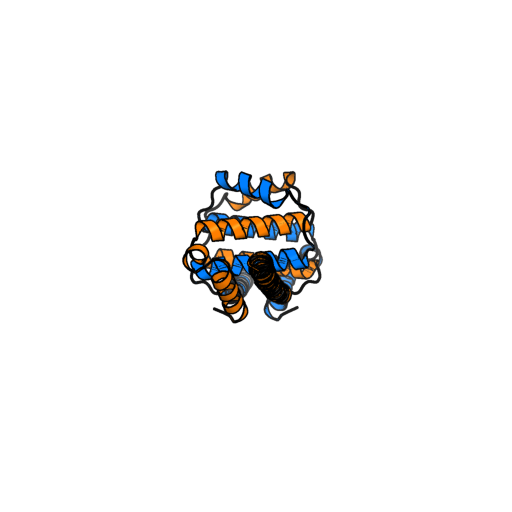3 1 96.88 13 ARG B CA 1
ATOM 1049 C C . ARG B 1 13 ? -6.012 13.172 14.539 1 96.88 13 ARG B C 1
ATOM 1051 O O . ARG B 1 13 ? -6.777 14.141 14.523 1 96.88 13 ARG B O 1
ATOM 1058 N N . ASN B 1 14 ? -4.836 13.266 15.031 1 94.25 14 ASN B N 1
ATOM 1059 C CA . ASN B 1 14 ? -4.301 14.484 15.633 1 94.25 14 ASN B CA 1
ATOM 1060 C C . ASN B 1 14 ? -4.102 15.578 14.594 1 94.25 14 ASN B C 1
ATOM 1062 O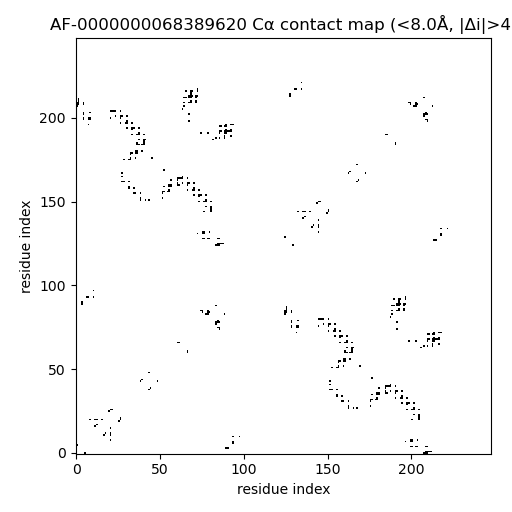 O . ASN B 1 14 ? -4.227 16.766 14.906 1 94.25 14 ASN B O 1
ATOM 1066 N N . ARG B 1 15 ? -3.85 15.172 13.422 1 93.44 15 ARG B N 1
ATOM 1067 C CA . ARG B 1 15 ? -3.529 16.141 12.375 1 93.44 15 ARG B CA 1
ATOM 1068 C C . ARG B 1 15 ? -4.797 16.688 11.727 1 93.44 15 ARG B C 1
ATOM 1070 O O . ARG B 1 15 ? -4.891 17.875 11.445 1 93.44 15 ARG B O 1
ATOM 1077 N N . VAL B 1 16 ? -5.812 15.82 11.492 1 93.5 16 VAL B N 1
ATOM 1078 C CA . VAL B 1 16 ? -6.902 16.266 10.633 1 93.5 16 VAL B CA 1
ATOM 1079 C C . VAL B 1 16 ? -8.227 16.203 11.391 1 93.5 16 VAL B C 1
ATOM 1081 O O . VAL B 1 16 ? -9.242 16.719 10.93 1 93.5 16 VAL B O 1
ATOM 1084 N N . GLY B 1 17 ? -8.258 15.523 12.523 1 95.25 17 GLY B N 1
ATOM 1085 C CA . GLY B 1 17 ? -9.477 15.336 13.297 1 95.25 17 GLY B CA 1
ATOM 1086 C C . GLY B 1 17 ? -10.219 14.055 12.953 1 95.25 17 GLY B C 1
ATOM 1087 O O . GLY B 1 17 ? -10.016 13.484 11.875 1 95.25 17 GLY B O 1
ATOM 1088 N N . GLU B 1 18 ? -11.164 13.664 13.836 1 96.12 18 GLU B N 1
ATOM 1089 C CA . GLU B 1 18 ? -11.875 12.391 13.75 1 96.12 18 GLU B CA 1
ATOM 1090 C C . GLU B 1 18 ? -12.766 12.336 12.523 1 96.12 18 GLU B C 1
ATOM 1092 O O . GLU B 1 18 ? -12.828 11.32 11.828 1 96.12 18 GLU B O 1
ATOM 1097 N N . SER B 1 19 ? -13.453 13.469 12.266 1 96.94 19 SER B N 1
ATOM 1098 C CA . SER B 1 19 ? -14.406 13.5 11.164 1 96.94 19 SER B CA 1
ATOM 1099 C C . SER B 1 19 ? -13.711 13.297 9.82 1 96.94 19 SER B C 1
ATOM 1101 O O . SER B 1 19 ? -14.141 12.484 9.008 1 96.94 19 SER B O 1
ATOM 1103 N N . THR B 1 20 ? -12.594 13.984 9.609 1 96.81 20 THR B N 1
ATOM 1104 C CA . THR B 1 20 ? -11.82 13.875 8.375 1 96.81 20 THR B CA 1
ATOM 1105 C C . THR B 1 20 ? -11.164 12.492 8.266 1 96.81 20 THR B C 1
ATOM 1107 O O . THR B 1 20 ? -11.125 11.898 7.191 1 96.81 20 THR B O 1
ATOM 1110 N N . LEU B 1 21 ? -10.695 12 9.367 1 97.44 21 LEU B N 1
ATOM 1111 C CA . LEU B 1 21 ? -10.07 10.68 9.398 1 97.44 21 LEU B CA 1
ATOM 1112 C C . LEU B 1 21 ? -11.062 9.602 8.984 1 97.44 21 LEU B C 1
ATOM 1114 O O . LEU B 1 21 ? -10.688 8.625 8.328 1 97.44 21 LEU B O 1
ATOM 1118 N N . ASN B 1 22 ? -12.359 9.805 9.273 1 98 22 ASN B N 1
ATOM 1119 C CA . ASN B 1 22 ? -13.359 8.766 9.047 1 98 22 ASN B CA 1
ATOM 1120 C C . ASN B 1 22 ? -14.07 8.953 7.707 1 98 22 ASN B C 1
ATOM 1122 O O . ASN B 1 22 ? -15.008 8.227 7.391 1 98 22 ASN B O 1
ATOM 1126 N N . ASN B 1 23 ? -13.648 9.953 6.945 1 98.12 23 ASN B N 1
ATOM 1127 C CA . ASN B 1 23 ? -14.195 10.148 5.605 1 98.12 23 ASN B CA 1
ATOM 1128 C C . ASN B 1 23 ? -13.648 9.125 4.617 1 98.12 23 ASN B C 1
ATOM 1130 O O . ASN B 1 23 ? -12.555 9.297 4.074 1 98.12 23 ASN B O 1
ATOM 1134 N N . ARG B 1 24 ? -14.422 8.141 4.285 1 97.31 24 ARG B N 1
ATOM 1135 C CA . ARG B 1 24 ? -14 6.992 3.494 1 97.31 24 ARG B CA 1
ATOM 1136 C C . ARG B 1 24 ? -13.578 7.414 2.09 1 97.31 24 ARG B C 1
ATOM 1138 O O . ARG B 1 24 ? -12.648 6.852 1.519 1 97.31 24 ARG B O 1
ATOM 1145 N N . ILE B 1 25 ? -14.312 8.328 1.517 1 95.94 25 ILE B N 1
ATOM 1146 C CA . ILE B 1 25 ? -14 8.797 0.172 1 95.94 25 ILE B CA 1
ATOM 1147 C C . ILE B 1 25 ? -12.633 9.469 0.164 1 95.94 25 ILE B C 1
ATOM 1149 O O . ILE B 1 25 ? -11.805 9.195 -0.715 1 95.94 25 ILE B O 1
ATOM 1153 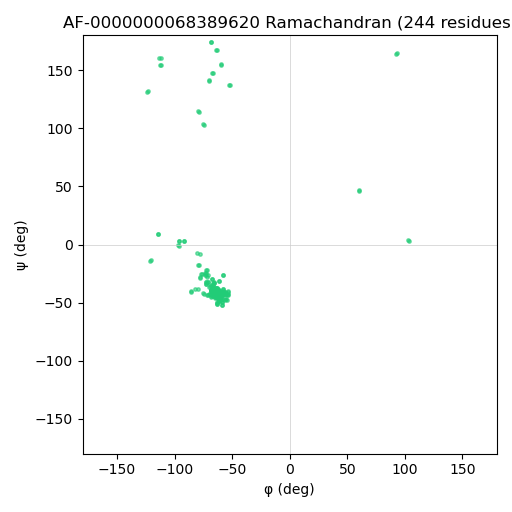N N . GLU B 1 26 ? -12.422 10.297 1.157 1 95.62 26 GLU B N 1
ATOM 1154 C CA . GLU B 1 26 ? -11.133 10.969 1.253 1 95.62 26 GLU B CA 1
ATOM 1155 C C . GLU B 1 26 ? -10 9.961 1.473 1 95.62 26 GLU B C 1
ATOM 1157 O O . GLU B 1 26 ? -8.922 10.102 0.902 1 95.62 26 GLU B O 1
ATOM 1162 N N . ARG B 1 27 ? -10.172 8.945 2.328 1 97.88 27 ARG B N 1
ATOM 1163 C CA . ARG B 1 27 ? -9.148 7.93 2.58 1 97.88 27 ARG B CA 1
ATOM 1164 C C . ARG B 1 27 ? -8.797 7.176 1.301 1 97.88 27 ARG B C 1
ATOM 1166 O O . ARG B 1 27 ? -7.625 6.938 1.016 1 97.88 27 ARG B O 1
ATOM 1173 N N . ARG B 1 28 ? -9.844 6.836 0.569 1 96.75 28 ARG B N 1
ATOM 1174 C CA . ARG B 1 28 ? -9.664 6.129 -0.694 1 96.75 28 ARG B CA 1
ATOM 1175 C C . ARG B 1 28 ? -8.852 6.957 -1.679 1 96.75 28 ARG B C 1
ATOM 1177 O O . ARG B 1 28 ? -7.926 6.445 -2.314 1 96.75 28 ARG B O 1
ATOM 1184 N N . GLU B 1 29 ? -9.18 8.234 -1.748 1 95.38 29 GLU B N 1
ATOM 1185 C CA . GLU B 1 29 ? -8.516 9.109 -2.707 1 95.38 29 GLU B CA 1
ATOM 1186 C C . GLU B 1 29 ? -7.062 9.359 -2.312 1 95.38 29 GLU B C 1
ATOM 1188 O O . GLU B 1 29 ? -6.176 9.367 -3.168 1 95.38 29 GLU B O 1
ATOM 1193 N N . GLU B 1 30 ? -6.824 9.586 -1.053 1 95.56 30 GLU B N 1
ATOM 1194 C CA . GLU B 1 30 ? -5.465 9.836 -0.586 1 95.56 30 GLU B CA 1
ATOM 1195 C C . GLU B 1 30 ? -4.582 8.602 -0.758 1 95.56 30 GLU B C 1
ATOM 1197 O O . GLU B 1 30 ? -3.412 8.719 -1.123 1 95.56 30 GLU B O 1
ATOM 1202 N N . PHE B 1 31 ? -5.117 7.422 -0.502 1 97.19 31 PHE B N 1
ATOM 1203 C CA . PHE B 1 31 ? -4.359 6.199 -0.737 1 97.19 31 PHE B CA 1
ATOM 1204 C C . PHE B 1 31 ? -3.971 6.074 -2.205 1 97.19 31 PHE B C 1
ATOM 1206 O O . PHE B 1 31 ? -2.816 5.789 -2.525 1 97.19 31 PHE B O 1
ATOM 1213 N N . LEU B 1 32 ? -4.934 6.281 -3.102 1 96.25 32 LEU B N 1
ATOM 1214 C CA . LEU B 1 32 ? -4.672 6.152 -4.531 1 96.25 32 LEU B CA 1
ATOM 1215 C C . LEU B 1 32 ? -3.568 7.109 -4.969 1 96.25 32 LEU B C 1
ATOM 1217 O O . LEU B 1 32 ? -2.684 6.73 -5.742 1 96.25 32 LEU B O 1
ATOM 1221 N N . ARG B 1 33 ? -3.582 8.289 -4.512 1 95.12 33 ARG B N 1
ATOM 1222 C CA . ARG B 1 33 ? -2.574 9.273 -4.879 1 95.12 33 ARG B CA 1
ATOM 1223 C C . ARG B 1 33 ? -1.177 8.797 -4.496 1 95.12 33 ARG B C 1
ATOM 1225 O O . ARG B 1 33 ? -0.231 8.938 -5.273 1 95.12 33 ARG B O 1
ATOM 1232 N N . LYS B 1 34 ? -1.046 8.219 -3.291 1 96.81 34 LYS B N 1
ATOM 1233 C CA . LYS B 1 34 ? 0.269 7.773 -2.838 1 96.81 34 LYS B CA 1
ATOM 1234 C C . LYS B 1 34 ? 0.71 6.516 -3.584 1 96.81 34 LYS B C 1
ATOM 1236 O O . LYS B 1 34 ? 1.9 6.332 -3.85 1 96.81 34 LYS B O 1
ATOM 1241 N N . ALA B 1 35 ? -0.268 5.668 -3.922 1 97.25 35 ALA B N 1
ATOM 1242 C CA . ALA B 1 35 ? 0.054 4.5 -4.738 1 97.25 35 ALA B CA 1
ATOM 1243 C C . ALA B 1 35 ? 0.578 4.918 -6.109 1 97.25 35 ALA B C 1
ATOM 1245 O O . ALA B 1 35 ? 1.567 4.371 -6.598 1 97.25 35 ALA B O 1
ATOM 1246 N N . LEU B 1 36 ? -0.05 5.891 -6.691 1 95.62 36 LEU B N 1
ATOM 1247 C CA . LEU B 1 36 ? 0.359 6.391 -8 1 95.62 36 LEU B CA 1
ATOM 1248 C C . LEU B 1 36 ? 1.714 7.086 -7.918 1 95.62 36 LEU B C 1
ATOM 1250 O O . LEU B 1 36 ? 2.529 6.98 -8.836 1 95.62 36 LEU B O 1
ATOM 1254 N N . THR B 1 37 ? 1.978 7.82 -6.852 1 96.19 37 THR B N 1
ATOM 1255 C CA . THR B 1 37 ? 3.273 8.453 -6.641 1 96.19 37 THR B CA 1
ATOM 1256 C C . THR B 1 37 ? 4.379 7.406 -6.543 1 96.19 37 THR B C 1
ATOM 1258 O O . THR B 1 37 ? 5.461 7.586 -7.109 1 96.19 37 THR B O 1
ATOM 1261 N N . LEU B 1 38 ? 4.125 6.344 -5.824 1 97.69 38 LEU B N 1
ATOM 1262 C CA . LEU B 1 38 ? 5.102 5.262 -5.742 1 97.69 38 LEU B CA 1
ATOM 1263 C C . LEU B 1 38 ? 5.348 4.645 -7.113 1 97.69 38 LEU B C 1
ATOM 1265 O O . LEU B 1 38 ? 6.492 4.375 -7.48 1 97.69 38 LEU B O 1
ATOM 1269 N N . TYR B 1 39 ? 4.254 4.375 -7.875 1 96.25 39 TYR B N 1
ATOM 1270 C CA . TYR B 1 39 ? 4.375 3.863 -9.234 1 96.25 39 TYR B CA 1
ATOM 1271 C C . TYR B 1 39 ? 5.273 4.758 -10.078 1 96.25 39 TYR B C 1
ATOM 1273 O O . TYR B 1 39 ? 6.152 4.27 -10.789 1 96.25 39 TYR B O 1
ATOM 1281 N N . HIS B 1 40 ? 5.109 6.016 -9.961 1 94.5 40 HIS B N 1
ATOM 1282 C CA . HIS B 1 40 ? 5.906 7 -10.688 1 94.5 40 HIS B CA 1
ATOM 1283 C C . HIS B 1 40 ? 7.352 7 -10.203 1 94.5 40 HIS B C 1
ATOM 1285 O O . HIS B 1 40 ? 8.281 7.066 -11.016 1 94.5 40 HIS B O 1
ATOM 1291 N N . ALA B 1 41 ? 7.559 6.969 -8.93 1 96.12 41 ALA B N 1
ATOM 1292 C CA . ALA B 1 41 ? 8.898 6.941 -8.344 1 96.12 41 ALA B CA 1
ATOM 1293 C C . ALA B 1 41 ? 9.688 5.734 -8.836 1 96.12 41 ALA B C 1
ATOM 1295 O O . ALA B 1 41 ? 10.914 5.793 -8.945 1 96.12 41 ALA B O 1
ATOM 1296 N N . MET B 1 42 ? 8.961 4.688 -9.219 1 96.75 42 MET B N 1
ATOM 1297 C CA . MET B 1 42 ? 9.602 3.455 -9.664 1 96.75 42 MET B CA 1
ATOM 1298 C C . MET B 1 42 ? 9.797 3.459 -11.172 1 96.75 42 MET B C 1
ATOM 1300 O O . MET B 1 42 ? 10.188 2.447 -11.758 1 96.75 42 MET B O 1
ATOM 1304 N N . GLY B 1 43 ? 9.422 4.574 -11.82 1 94.25 43 GLY B N 1
ATOM 1305 C CA . GLY B 1 43 ? 9.703 4.73 -13.242 1 94.25 43 GLY B CA 1
ATOM 1306 C C . GLY B 1 43 ? 8.492 4.504 -14.125 1 94.25 43 GLY B C 1
ATOM 1307 O O . GLY B 1 43 ? 8.602 4.492 -15.352 1 94.25 43 GLY B O 1
ATOM 1308 N N . GLY B 1 44 ? 7.34 4.273 -13.484 1 93.44 44 GLY B N 1
ATOM 1309 C CA . GLY B 1 44 ? 6.125 4.148 -14.273 1 93.44 44 GLY B CA 1
ATOM 1310 C C . GLY B 1 44 ? 5.715 5.441 -14.945 1 93.44 44 GLY B C 1
ATOM 1311 O O . GLY B 1 44 ? 5.93 6.527 -14.406 1 93.44 44 GLY B O 1
ATOM 1312 N N . THR B 1 45 ? 5.113 5.27 -16.125 1 88.38 45 THR B N 1
ATOM 1313 C CA . THR B 1 45 ? 4.664 6.441 -16.875 1 88.38 45 THR B CA 1
ATOM 1314 C C . THR B 1 45 ? 3.143 6.492 -16.938 1 88.38 45 THR B C 1
ATOM 1316 O O . THR B 1 45 ? 2.473 5.469 -16.766 1 88.38 45 THR B O 1
ATOM 1319 N N . THR B 1 46 ? 2.695 7.672 -17.219 1 83.75 46 THR B N 1
ATOM 1320 C CA . THR B 1 46 ? 1.253 7.848 -17.344 1 83.75 46 THR B CA 1
ATOM 1321 C C . THR B 1 46 ? 0.722 7.066 -18.547 1 83.75 46 THR B C 1
ATOM 1323 O O . THR B 1 46 ? -0.416 6.594 -18.531 1 83.75 46 THR B O 1
ATOM 1326 N N . GLU B 1 47 ? 1.502 6.977 -19.5 1 79.31 47 GLU B N 1
ATOM 1327 C CA . GLU B 1 47 ? 1.111 6.242 -20.703 1 79.31 47 GLU B CA 1
ATOM 1328 C C . GLU B 1 47 ? 0.879 4.766 -20.391 1 79.31 47 GLU B C 1
ATOM 1330 O O . GLU B 1 47 ? -0.054 4.156 -20.922 1 79.31 47 GLU B O 1
ATOM 1335 N N . ASP B 1 48 ? 1.66 4.27 -19.594 1 80.88 48 ASP B N 1
ATOM 1336 C CA . ASP B 1 48 ? 1.568 2.85 -19.266 1 80.88 48 ASP B CA 1
ATOM 1337 C C . ASP B 1 48 ? 0.438 2.592 -18.266 1 80.88 48 ASP B C 1
ATOM 1339 O O . ASP B 1 48 ? -0.018 1.455 -18.125 1 80.88 48 ASP B O 1
ATOM 1343 N N . LEU B 1 49 ? -0.009 3.635 -17.609 1 85.44 49 LEU B N 1
ATOM 1344 C CA . LEU B 1 49 ? -0.975 3.52 -16.531 1 85.44 49 LEU B CA 1
ATOM 1345 C C . LEU B 1 49 ? -2.352 3.135 -17.062 1 85.44 49 LEU B C 1
ATOM 1347 O O . LEU B 1 49 ? -3.107 2.432 -16.391 1 85.44 49 LEU B O 1
ATOM 1351 N N . GLN B 1 50 ? -2.65 3.586 -18.25 1 79.44 50 GLN B N 1
ATOM 1352 C CA . GLN B 1 50 ? -3.98 3.367 -18.812 1 79.44 50 GLN B CA 1
ATOM 1353 C C . GLN B 1 50 ? -4.273 1.877 -18.969 1 79.44 50 GLN B C 1
ATOM 1355 O O . GLN B 1 50 ? -5.391 1.427 -18.703 1 79.44 50 GLN B O 1
ATOM 1360 N N . ALA B 1 51 ? -3.293 1.158 -19.359 1 78.38 51 ALA B N 1
ATOM 1361 C CA . ALA B 1 51 ? -3.473 -0.283 -19.516 1 78.38 51 ALA B CA 1
ATOM 1362 C C . ALA B 1 51 ? -3.711 -0.955 -18.172 1 78.38 51 ALA B C 1
ATOM 1364 O O . ALA B 1 51 ? -4.527 -1.874 -18.062 1 78.38 51 ALA B O 1
ATOM 1365 N N . ALA B 1 52 ? -3.094 -0.48 -17.172 1 81.25 52 ALA B N 1
ATOM 1366 C CA . ALA B 1 52 ? -3.225 -1.051 -15.836 1 81.25 52 ALA B CA 1
ATOM 1367 C C . ALA B 1 52 ? -4.609 -0.775 -15.258 1 81.25 52 ALA B C 1
ATOM 1369 O O . ALA B 1 52 ? -5.184 -1.625 -14.57 1 81.25 52 ALA B O 1
ATOM 1370 N N . VAL B 1 53 ? -5.152 0.35 -15.531 1 83.38 53 VAL B N 1
ATOM 1371 C CA . VAL B 1 53 ? -6.48 0.729 -15.055 1 83.38 53 VAL B CA 1
ATOM 1372 C C . VAL B 1 53 ? -7.527 -0.217 -15.641 1 83.38 53 VAL B C 1
ATOM 1374 O O . VAL B 1 53 ? -8.367 -0.748 -14.906 1 83.38 53 VAL B O 1
ATOM 1377 N N . LYS B 1 54 ? -7.461 -0.397 -16.938 1 79.44 54 LYS B N 1
ATOM 1378 C CA . LYS B 1 54 ? -8.43 -1.269 -17.594 1 79.44 54 LYS B CA 1
ATOM 1379 C C . LYS B 1 54 ? -8.375 -2.682 -17.031 1 79.44 54 LYS B C 1
ATOM 1381 O O . LYS B 1 54 ? -9.414 -3.295 -16.766 1 79.44 54 LYS B O 1
ATOM 1386 N N . ASP B 1 55 ? -7.242 -3.152 -16.797 1 80.38 55 ASP B N 1
ATOM 1387 C CA . ASP B 1 55 ? -7.051 -4.508 -16.281 1 80.38 55 ASP B CA 1
ATOM 1388 C C . ASP B 1 55 ? -7.562 -4.641 -14.859 1 80.38 55 ASP B C 1
ATOM 1390 O O . ASP B 1 55 ? -8.164 -5.656 -14.492 1 80.38 55 ASP B O 1
ATOM 1394 N N . ALA B 1 56 ? -7.355 -3.68 -14.062 1 83.31 56 ALA B N 1
ATOM 1395 C CA . ALA B 1 56 ? -7.621 -3.748 -12.625 1 83.31 56 ALA B CA 1
ATOM 1396 C C . ALA B 1 56 ? -9.117 -3.705 -12.344 1 83.31 56 ALA B C 1
ATOM 1398 O O . ALA B 1 56 ? -9.586 -4.281 -11.359 1 83.31 56 ALA B O 1
ATOM 1399 N N . VAL B 1 57 ? -9.938 -3.127 -13.273 1 80.81 57 VAL B N 1
ATOM 1400 C CA . VAL B 1 57 ? -11.344 -2.908 -12.953 1 80.81 57 VAL B CA 1
ATOM 1401 C C . VAL B 1 57 ? -12.227 -3.779 -13.844 1 80.81 57 VAL B C 1
ATOM 1403 O O . VAL B 1 57 ? -13.445 -3.605 -13.883 1 80.81 57 VAL B O 1
ATOM 1406 N N . SER B 1 58 ? -11.586 -4.602 -14.516 1 84.75 58 SER B N 1
ATOM 1407 C CA . SER B 1 58 ? -12.328 -5.434 -15.461 1 84.75 58 SER B CA 1
ATOM 1408 C C . SER B 1 58 ? -13.07 -6.555 -14.742 1 84.75 58 SER B C 1
ATOM 1410 O O . SER B 1 58 ? -14.039 -7.102 -15.273 1 84.75 58 SER B O 1
ATOM 1412 N N . ALA B 1 59 ? -12.641 -6.961 -13.641 1 85.56 59 ALA B N 1
ATOM 1413 C CA . ALA B 1 59 ? -13.281 -8.016 -12.852 1 85.56 59 ALA B CA 1
ATOM 1414 C C . ALA B 1 59 ? -13.875 -7.449 -11.57 1 85.56 59 ALA B C 1
ATOM 1416 O O . ALA B 1 59 ? -13.484 -6.375 -11.109 1 85.56 59 ALA B O 1
ATOM 1417 N N . PRO B 1 60 ? -14.93 -8.25 -11.133 1 91.44 60 PRO B N 1
ATOM 1418 C CA . PRO B 1 60 ? -15.461 -7.824 -9.836 1 91.44 60 PRO B CA 1
ATOM 1419 C C . PRO B 1 60 ? -14.367 -7.688 -8.773 1 91.44 60 PRO B C 1
ATOM 1421 O O . PRO B 1 60 ? -13.445 -8.5 -8.719 1 91.44 60 PRO B O 1
ATOM 1424 N N . ALA B 1 61 ? -14.477 -6.613 -8.016 1 91.62 61 ALA B N 1
ATOM 1425 C CA . ALA B 1 61 ? -13.492 -6.387 -6.961 1 91.62 61 ALA B CA 1
ATOM 1426 C C . ALA B 1 61 ? -13.664 -7.391 -5.824 1 91.62 61 ALA B C 1
ATOM 1428 O O . ALA B 1 61 ? -14.797 -7.734 -5.461 1 91.62 61 ALA B O 1
ATOM 1429 N N . PRO B 1 62 ? -12.562 -7.828 -5.289 1 96.44 62 PRO B N 1
ATOM 1430 C CA . PRO B 1 62 ? -12.656 -8.641 -4.074 1 96.44 62 PRO B CA 1
ATOM 1431 C C . PRO B 1 62 ? -13.125 -7.844 -2.861 1 96.44 62 PRO B C 1
ATOM 1433 O O . PRO B 1 62 ? -13.352 -6.637 -2.965 1 96.44 62 PRO B O 1
ATOM 1436 N N . SER B 1 63 ? -13.352 -8.625 -1.694 1 98 63 SER B N 1
ATOM 1437 C CA . SER B 1 63 ? -13.609 -7.922 -0.444 1 98 63 SER B CA 1
ATOM 1438 C C . SER B 1 63 ? -12.445 -7.012 -0.067 1 98 63 SER B C 1
ATOM 1440 O O . SER B 1 63 ? -11.32 -7.223 -0.513 1 98 63 SER B O 1
ATOM 1442 N N . ILE B 1 64 ? -12.727 -5.984 0.702 1 98.5 64 ILE B N 1
ATOM 1443 C CA . ILE B 1 64 ? -11.727 -4.961 1.009 1 98.5 64 ILE B CA 1
ATOM 1444 C C . ILE B 1 64 ? -10.547 -5.59 1.743 1 98.5 64 ILE B C 1
ATOM 1446 O O . ILE B 1 64 ? -9.391 -5.238 1.493 1 98.5 64 ILE B O 1
ATOM 1450 N N . ASP B 1 65 ? -10.812 -6.52 2.684 1 98.56 65 ASP B N 1
ATOM 1451 C CA . ASP B 1 65 ? -9.734 -7.145 3.438 1 98.56 65 ASP B CA 1
ATOM 1452 C C . ASP B 1 65 ? -8.812 -7.949 2.52 1 98.56 65 ASP B C 1
ATOM 1454 O O . ASP B 1 65 ? -7.594 -7.957 2.705 1 98.56 65 ASP B O 1
ATOM 1458 N N . VAL B 1 66 ? -9.359 -8.648 1.466 1 98.5 66 VAL B N 1
ATOM 1459 C CA . VAL B 1 66 ? -8.57 -9.383 0.485 1 98.5 66 VAL B CA 1
ATOM 1460 C C . VAL B 1 66 ? -7.75 -8.414 -0.354 1 98.5 66 VAL B C 1
ATOM 1462 O O . VAL B 1 66 ? -6.562 -8.648 -0.601 1 98.5 66 VAL B O 1
ATOM 1465 N N . ALA B 1 67 ? -8.383 -7.309 -0.771 1 98.56 67 ALA B N 1
ATOM 1466 C CA . ALA B 1 67 ? -7.695 -6.305 -1.574 1 98.56 67 ALA B CA 1
ATOM 1467 C C . ALA B 1 67 ? -6.547 -5.668 -0.793 1 98.56 67 ALA B C 1
ATOM 1469 O O . ALA B 1 67 ? -5.477 -5.414 -1.349 1 98.56 67 ALA B O 1
ATOM 1470 N N . VAL B 1 68 ? -6.754 -5.383 0.5 1 98.88 68 VAL B N 1
ATOM 1471 C CA . VAL B 1 68 ? -5.703 -4.832 1.348 1 98.88 68 VAL B CA 1
ATOM 1472 C C . VAL B 1 68 ? -4.551 -5.832 1.461 1 98.88 68 VAL B C 1
ATOM 1474 O O . VAL B 1 68 ? -3.383 -5.457 1.356 1 98.88 68 VAL B O 1
ATOM 1477 N N . GLY B 1 69 ? -4.852 -7.105 1.684 1 98.88 69 GLY B N 1
ATOM 1478 C CA . GLY B 1 69 ? -3.832 -8.141 1.719 1 98.88 69 GLY B CA 1
ATOM 1479 C C . GLY B 1 69 ? -3.025 -8.227 0.437 1 98.88 69 GLY B C 1
ATOM 1480 O O . GLY B 1 69 ? -1.806 -8.414 0.476 1 98.88 69 GLY B O 1
ATOM 1481 N N . ASP B 1 70 ? -3.691 -8.102 -0.697 1 98.56 70 ASP B N 1
ATOM 1482 C CA . ASP B 1 70 ? -3.025 -8.125 -1.995 1 98.56 70 ASP B CA 1
ATOM 1483 C C . ASP B 1 70 ? -2.061 -6.953 -2.145 1 98.56 70 ASP B C 1
ATOM 1485 O O . ASP B 1 70 ? -0.961 -7.109 -2.678 1 98.56 70 ASP B O 1
ATOM 1489 N N . VAL B 1 71 ? -2.482 -5.75 -1.733 1 98.88 71 VAL B N 1
ATOM 1490 C CA . VAL B 1 71 ? -1.63 -4.57 -1.792 1 98.88 71 VAL B CA 1
ATOM 1491 C C . VAL B 1 71 ? -0.389 -4.781 -0.927 1 98.88 71 VAL B C 1
ATOM 1493 O O . VAL B 1 71 ? 0.734 -4.531 -1.369 1 98.88 71 VAL B O 1
ATOM 1496 N N . MET B 1 72 ? -0.584 -5.266 0.317 1 98.88 72 MET B N 1
ATOM 1497 C CA . MET B 1 72 ? 0.534 -5.531 1.218 1 98.88 72 MET B CA 1
ATOM 1498 C C . MET B 1 72 ? 1.508 -6.527 0.597 1 98.88 72 MET B C 1
ATOM 1500 O O . MET B 1 72 ? 2.725 -6.348 0.68 1 98.88 72 MET B O 1
ATOM 1504 N N . TYR B 1 73 ? 0.996 -7.527 -0.06 1 98.81 73 TYR B N 1
ATOM 1505 C CA . TYR B 1 73 ? 1.782 -8.594 -0.678 1 98.81 73 TYR B CA 1
ATOM 1506 C C . TYR B 1 73 ? 2.643 -8.047 -1.811 1 98.81 73 TYR B C 1
ATOM 1508 O O . TYR B 1 73 ? 3.838 -8.336 -1.886 1 98.81 73 TYR B O 1
ATOM 1516 N N . LYS B 1 74 ? 2.059 -7.234 -2.635 1 98.62 74 LYS B N 1
ATOM 1517 C CA . LYS B 1 74 ? 2.803 -6.695 -3.771 1 98.62 74 LYS B CA 1
ATOM 1518 C C . LYS B 1 74 ? 3.73 -5.566 -3.334 1 98.62 74 LYS B C 1
ATOM 1520 O O . LYS B 1 74 ? 4.809 -5.383 -3.904 1 98.62 74 LYS B O 1
ATOM 1525 N N . LEU B 1 75 ? 3.363 -4.863 -2.273 1 98.88 75 LEU B N 1
ATOM 1526 C CA . LEU B 1 75 ? 4.25 -3.848 -1.714 1 98.88 75 LEU B CA 1
ATOM 1527 C C . LEU B 1 75 ? 5.516 -4.48 -1.146 1 98.88 75 LEU B C 1
ATOM 1529 O O . LEU B 1 75 ? 6.602 -3.908 -1.249 1 98.88 75 LEU B O 1
ATOM 1533 N N . ALA B 1 76 ? 5.371 -5.656 -0.523 1 98.81 76 ALA B N 1
ATOM 1534 C CA . ALA B 1 76 ? 6.527 -6.383 -0.003 1 98.81 76 ALA B CA 1
ATOM 1535 C C . ALA B 1 76 ? 7.535 -6.676 -1.11 1 98.81 76 ALA B C 1
ATOM 1537 O O . ALA B 1 76 ? 8.742 -6.613 -0.889 1 98.81 76 ALA B O 1
ATOM 1538 N N . ALA B 1 77 ? 7.039 -7.004 -2.291 1 98.75 77 ALA B N 1
ATOM 1539 C CA . ALA B 1 77 ? 7.914 -7.277 -3.428 1 98.75 77 ALA B CA 1
ATOM 1540 C C . ALA B 1 77 ? 8.617 -6.008 -3.893 1 98.75 77 ALA B C 1
ATOM 1542 O O . ALA B 1 77 ? 9.789 -6.047 -4.277 1 98.75 77 ALA B O 1
ATOM 1543 N N . ILE B 1 78 ? 7.914 -4.902 -3.889 1 98.75 78 ILE B N 1
ATOM 1544 C CA . ILE B 1 78 ? 8.531 -3.621 -4.199 1 98.75 78 ILE B CA 1
ATOM 1545 C C . ILE B 1 78 ? 9.664 -3.34 -3.213 1 98.75 78 ILE B C 1
ATOM 1547 O O . ILE B 1 78 ? 10.766 -2.947 -3.613 1 98.75 78 ILE B O 1
ATOM 1551 N N . GLY B 1 79 ? 9.312 -3.5 -1.895 1 98.75 79 GLY B N 1
ATOM 1552 C CA . GLY B 1 79 ? 10.359 -3.322 -0.898 1 98.75 79 GLY B CA 1
ATOM 1553 C C . GLY B 1 79 ? 11.578 -4.188 -1.149 1 98.75 79 GLY B C 1
ATOM 1554 O O . GLY B 1 79 ? 12.711 -3.73 -0.994 1 98.75 79 GLY B O 1
ATOM 1555 N N . HIS B 1 80 ? 11.367 -5.371 -1.544 1 98.56 80 HIS B N 1
ATOM 1556 C CA . HIS B 1 80 ? 12.453 -6.312 -1.793 1 98.56 80 HIS B CA 1
ATOM 1557 C C . HIS B 1 80 ? 13.352 -5.828 -2.928 1 98.56 80 HIS B C 1
ATOM 1559 O O . HIS B 1 80 ? 14.562 -5.715 -2.758 1 98.56 80 HIS B O 1
ATOM 1565 N N . VAL B 1 81 ? 12.773 -5.477 -4.082 1 98.25 81 VAL B N 1
ATOM 1566 C CA . VAL B 1 81 ? 13.578 -5.133 -5.25 1 98.25 81 VAL B CA 1
ATOM 1567 C C . VAL B 1 81 ? 14.234 -3.77 -5.047 1 98.25 81 VAL B C 1
ATOM 1569 O O . VAL B 1 81 ? 15.242 -3.459 -5.676 1 98.25 81 VAL B O 1
ATOM 1572 N N . ALA B 1 82 ? 13.688 -2.963 -4.172 1 98.25 82 ALA B N 1
ATOM 1573 C CA . ALA B 1 82 ? 14.242 -1.64 -3.898 1 98.25 82 ALA B CA 1
ATOM 1574 C C . ALA B 1 82 ? 15.141 -1.666 -2.668 1 98.25 82 ALA B C 1
ATOM 1576 O O . ALA B 1 82 ? 15.695 -0.635 -2.27 1 98.25 82 ALA B O 1
ATOM 1577 N N . ASP B 1 83 ? 15.281 -2.859 -2.021 1 98.12 83 ASP B N 1
ATOM 1578 C CA . ASP B 1 83 ? 16.078 -3.031 -0.808 1 98.12 83 ASP B CA 1
ATOM 1579 C C . ASP B 1 83 ? 15.555 -2.141 0.318 1 98.12 83 ASP B C 1
ATOM 1581 O O . ASP B 1 83 ? 16.328 -1.415 0.95 1 98.12 83 ASP B O 1
ATOM 1585 N N . ILE B 1 84 ? 14.258 -2.154 0.5 1 98.5 84 ILE B N 1
ATOM 1586 C CA . ILE B 1 84 ? 13.555 -1.37 1.512 1 98.5 84 ILE B CA 1
ATOM 1587 C C . ILE B 1 84 ? 12.734 -2.297 2.404 1 98.5 84 ILE B C 1
ATOM 1589 O O . ILE B 1 84 ? 12.086 -3.227 1.915 1 98.5 84 ILE B O 1
ATOM 1593 N N . ASP B 1 85 ? 12.82 -2.139 3.713 1 98.69 85 ASP B N 1
ATOM 1594 C CA . ASP B 1 85 ? 11.859 -2.736 4.637 1 98.69 85 ASP B CA 1
ATOM 1595 C C . ASP B 1 85 ? 10.578 -1.915 4.699 1 98.69 85 ASP B C 1
ATOM 1597 O O . ASP B 1 85 ? 10.57 -0.809 5.246 1 98.69 85 ASP B O 1
ATOM 1601 N N . ILE B 1 86 ? 9.469 -2.465 4.254 1 98.81 86 ILE B N 1
ATOM 1602 C CA . ILE B 1 86 ? 8.281 -1.648 4.043 1 98.81 86 ILE B CA 1
ATOM 1603 C C . ILE B 1 86 ? 7.676 -1.26 5.387 1 98.81 86 ILE B C 1
ATOM 1605 O O . ILE B 1 86 ? 7.062 -0.198 5.516 1 98.81 86 ILE B O 1
ATOM 1609 N N . ILE B 1 87 ? 7.785 -2.082 6.391 1 98.06 87 ILE B N 1
ATOM 1610 C CA . ILE B 1 87 ? 7.254 -1.743 7.707 1 98.06 87 ILE B CA 1
ATOM 1611 C C . ILE B 1 87 ? 8.117 -0.653 8.344 1 98.06 87 ILE B C 1
ATOM 1613 O O . ILE B 1 87 ? 7.59 0.299 8.922 1 98.06 87 ILE B O 1
ATOM 1617 N N . GLN B 1 88 ? 9.406 -0.824 8.211 1 98.31 88 GLN B N 1
ATOM 1618 C CA . GLN B 1 88 ? 10.297 0.227 8.695 1 98.31 88 GLN B CA 1
ATOM 1619 C C . GLN B 1 88 ? 10.039 1.545 7.969 1 98.31 88 GLN B C 1
ATOM 1621 O O . GLN B 1 88 ? 10.102 2.615 8.578 1 98.31 88 GLN B O 1
ATOM 1626 N N . ALA B 1 89 ? 9.828 1.532 6.613 1 98.69 89 ALA B N 1
ATOM 1627 C CA . ALA B 1 89 ? 9.477 2.734 5.859 1 98.69 89 ALA B CA 1
ATOM 1628 C C . ALA B 1 89 ? 8.211 3.381 6.422 1 98.69 89 ALA B C 1
ATOM 1630 O O . ALA B 1 89 ? 8.109 4.609 6.484 1 98.69 89 ALA B O 1
ATOM 1631 N N . GLY B 1 90 ? 7.203 2.564 6.785 1 98.56 90 GLY B N 1
ATOM 1632 C CA . GLY B 1 90 ? 6.012 3.07 7.449 1 98.56 90 GLY B CA 1
ATOM 1633 C C . GLY B 1 90 ? 6.316 3.832 8.727 1 98.56 90 GLY B C 1
ATOM 1634 O O . GLY B 1 90 ? 5.816 4.941 8.93 1 98.56 90 GLY B O 1
ATOM 1635 N N . TYR B 1 91 ? 7.176 3.229 9.57 1 98.44 91 TYR B N 1
ATOM 1636 C CA . TYR B 1 91 ? 7.52 3.883 10.828 1 98.44 91 TYR B CA 1
ATOM 1637 C C . TYR B 1 91 ? 8.32 5.156 10.578 1 98.44 91 TYR B C 1
ATOM 1639 O O . TYR B 1 91 ? 8.156 6.148 11.297 1 98.44 91 TYR B O 1
ATOM 1647 N N . ASN B 1 92 ? 9.227 5.109 9.617 1 98.44 92 ASN B N 1
ATOM 1648 C CA . ASN B 1 92 ? 9.969 6.312 9.258 1 98.44 92 ASN B CA 1
ATOM 1649 C C . ASN B 1 92 ? 9.039 7.453 8.867 1 98.44 92 ASN B C 1
ATOM 1651 O O . ASN B 1 92 ? 9.297 8.609 9.188 1 98.44 92 ASN B O 1
ATOM 1655 N N . LYS B 1 93 ? 7.992 7.105 8.078 1 98.38 93 LYS B N 1
ATOM 1656 C CA . LYS B 1 93 ? 6.98 8.086 7.703 1 98.38 93 LYS B CA 1
ATOM 1657 C C . LYS B 1 93 ? 6.324 8.703 8.938 1 98.38 93 LYS B C 1
ATOM 1659 O O . LYS B 1 93 ? 6.098 9.914 8.984 1 98.38 93 LYS B O 1
ATOM 1664 N N . LEU B 1 94 ? 5.996 7.914 9.953 1 98.06 94 LEU B N 1
ATOM 1665 C CA . LEU B 1 94 ? 5.398 8.422 11.188 1 98.06 94 LEU B CA 1
ATOM 1666 C C . LEU B 1 94 ? 6.348 9.383 11.898 1 98.06 94 LEU B C 1
ATOM 1668 O O . LEU B 1 94 ? 5.93 10.445 12.359 1 98.06 94 LEU B O 1
ATOM 1672 N N . ASP B 1 95 ? 7.566 8.984 11.984 1 97.25 95 ASP B N 1
ATOM 1673 C CA . ASP B 1 95 ? 8.57 9.82 12.625 1 97.25 95 ASP B CA 1
ATOM 1674 C C . ASP B 1 95 ? 8.711 11.164 11.906 1 97.25 95 ASP B C 1
ATOM 1676 O O . ASP B 1 95 ? 8.758 12.211 12.547 1 97.25 95 ASP B O 1
ATOM 1680 N N . ALA B 1 96 ? 8.812 11.094 10.602 1 95.81 96 ALA B N 1
ATOM 1681 C CA . ALA B 1 96 ? 8.953 12.305 9.797 1 95.81 96 ALA B CA 1
ATOM 1682 C C . ALA B 1 96 ? 7.738 13.211 9.961 1 95.81 96 ALA B C 1
ATOM 1684 O O . ALA B 1 96 ? 7.875 14.438 10.031 1 95.81 96 ALA B O 1
ATOM 1685 N N . ALA B 1 97 ? 6.547 12.602 9.977 1 93.44 97 ALA B N 1
ATOM 1686 C CA . ALA B 1 97 ? 5.312 13.367 10.125 1 93.44 97 ALA B CA 1
ATOM 1687 C C . ALA B 1 97 ? 5.234 14.016 11.508 1 93.44 97 ALA B C 1
ATOM 1689 O O . ALA B 1 97 ? 4.773 15.148 11.641 1 93.44 97 ALA B O 1
ATOM 1690 N N . ASN B 1 98 ? 5.656 13.305 12.469 1 91.25 98 ASN B N 1
ATOM 1691 C CA . ASN B 1 98 ? 5.684 13.844 13.828 1 91.25 98 ASN B CA 1
ATOM 1692 C C . ASN B 1 98 ? 6.656 15.016 13.945 1 91.25 98 ASN B C 1
ATOM 1694 O O . ASN B 1 98 ? 6.363 16 14.625 1 91.25 98 ASN B O 1
ATOM 1698 N N . LEU B 1 99 ? 7.773 14.875 13.328 1 87.75 99 LEU B N 1
ATOM 1699 C CA . LEU B 1 99 ? 8.766 15.945 13.328 1 87.75 99 LEU B CA 1
ATOM 1700 C C . LEU B 1 99 ? 8.227 17.188 12.617 1 87.75 99 LEU B C 1
ATOM 1702 O O . LEU B 1 99 ? 8.484 18.312 13.055 1 87.75 99 LEU B O 1
ATOM 1706 N N . HIS B 1 100 ? 7.496 16.969 11.578 1 86.56 100 HIS B N 1
ATOM 1707 C CA . HIS B 1 100 ? 6.91 18.078 10.836 1 86.56 100 HIS B CA 1
ATOM 1708 C C . HIS B 1 100 ? 5.859 18.812 11.664 1 86.56 100 HIS B C 1
ATOM 1710 O O . HIS B 1 100 ? 5.801 20.047 11.664 1 86.56 100 HIS B O 1
ATOM 1716 N N . ILE B 1 101 ? 5.098 18.125 12.406 1 83.69 101 ILE B N 1
ATOM 1717 C CA . ILE B 1 101 ? 4.074 18.719 13.266 1 83.69 101 ILE B CA 1
ATOM 1718 C C . ILE B 1 101 ? 4.734 19.516 14.383 1 83.69 101 ILE B C 1
ATOM 1720 O O . ILE B 1 101 ? 4.32 20.641 14.68 1 83.69 101 ILE B O 1
ATOM 1724 N N . LEU B 1 102 ? 5.738 18.969 14.938 1 83.5 102 LEU B N 1
ATOM 1725 C CA . LEU B 1 102 ? 6.441 19.641 16.016 1 83.5 102 LEU B CA 1
ATOM 1726 C C . LEU B 1 102 ? 7.109 20.922 15.523 1 83.5 102 LEU B C 1
ATOM 1728 O O . LEU B 1 102 ? 7.082 21.953 16.203 1 83.5 102 LEU B O 1
ATOM 1732 N N . SER B 1 103 ? 7.691 20.797 14.406 1 87.25 103 SER B N 1
ATOM 1733 C CA . SER B 1 103 ? 8.367 21.953 13.836 1 87.25 103 SER B CA 1
ATOM 1734 C C . SER B 1 103 ? 7.371 23.078 13.523 1 87.25 103 SER B C 1
ATOM 1736 O O . SER B 1 103 ? 7.648 24.25 13.781 1 87.25 103 SER B O 1
ATOM 1738 N N . LYS B 1 104 ? 6.246 22.688 12.977 1 84.94 104 LYS B N 1
ATOM 1739 C CA . LYS B 1 104 ? 5.207 23.656 12.68 1 84.94 104 LYS B CA 1
ATOM 1740 C C . LYS B 1 104 ? 4.641 24.266 13.961 1 84.94 104 LYS B C 1
ATOM 1742 O O . LYS B 1 104 ? 4.348 25.469 14.008 1 84.94 104 LYS B O 1
ATOM 1747 N N . GLY B 1 105 ? 4.508 23.406 14.883 1 83.94 105 GLY B N 1
ATOM 1748 C CA . GLY B 1 105 ? 4.066 23.906 16.172 1 83.94 105 GLY B CA 1
ATOM 1749 C C . GLY B 1 105 ? 5.031 24.891 16.812 1 83.94 105 GLY B C 1
ATOM 1750 O O . GLY B 1 105 ? 4.621 25.922 17.328 1 83.94 105 GLY B O 1
ATOM 1751 N N . LYS B 1 106 ? 6.227 24.547 16.75 1 86.19 106 LYS B N 1
ATOM 1752 C CA . LYS B 1 106 ? 7.246 25.438 17.297 1 86.19 106 LYS B CA 1
ATOM 1753 C C . LYS B 1 106 ? 7.258 26.766 16.547 1 86.19 106 LYS B C 1
ATOM 1755 O O . LYS B 1 106 ? 7.371 27.828 17.172 1 86.19 106 LYS B O 1
ATOM 1760 N N . LYS B 1 107 ? 7.098 26.656 15.32 1 88.94 107 LYS B N 1
ATOM 1761 C CA . LYS B 1 107 ? 7.074 27.875 14.508 1 88.94 107 LYS B CA 1
ATOM 1762 C C . LYS B 1 107 ? 5.859 28.734 14.844 1 88.94 107 LYS B C 1
ATOM 1764 O O . LYS B 1 107 ? 5.953 29.969 14.883 1 88.94 107 LYS B O 1
ATOM 1769 N N . LEU B 1 108 ? 4.809 28.078 15.055 1 87.69 108 LEU B N 1
ATOM 1770 C CA . LEU B 1 108 ? 3.592 28.797 15.422 1 87.69 108 LEU B CA 1
ATOM 1771 C C . LEU B 1 108 ? 3.736 29.453 16.781 1 87.69 108 LEU B C 1
ATOM 1773 O O . LEU B 1 108 ? 3.309 30.594 16.984 1 87.69 108 LEU B O 1
ATOM 1777 N N . LEU B 1 109 ? 4.285 28.734 17.719 1 88.5 109 LEU B N 1
ATOM 1778 C CA . LEU B 1 109 ? 4.508 29.281 19.047 1 88.5 109 LEU B CA 1
ATOM 1779 C C . LEU B 1 109 ? 5.48 30.453 19 1 88.5 109 LEU B C 1
ATOM 1781 O O . LEU B 1 109 ? 5.27 31.469 19.672 1 88.5 109 LEU B O 1
ATOM 1785 N N . GLN B 1 110 ? 6.516 30.312 18.266 1 88.94 110 GLN B N 1
ATOM 1786 C CA . GLN B 1 110 ? 7.48 31.406 18.094 1 88.94 110 GLN B CA 1
ATOM 1787 C C . GLN B 1 110 ? 6.828 32.625 17.469 1 88.94 110 GLN B C 1
ATOM 1789 O O . GLN B 1 110 ? 7.09 33.75 17.891 1 88.94 110 GLN B O 1
ATOM 1794 N N . LYS B 1 111 ? 5.973 32.375 16.484 1 90.25 111 LYS B N 1
ATOM 1795 C CA . LYS B 1 111 ? 5.254 33.469 15.844 1 90.25 111 LYS B CA 1
ATOM 1796 C C . LYS B 1 111 ? 4.324 34.188 16.828 1 90.25 111 LYS B C 1
ATOM 1798 O O . LYS B 1 111 ? 4.215 35.406 16.812 1 90.25 111 LYS B O 1
ATOM 1803 N N . GLN B 1 112 ? 3.68 33.406 17.625 1 89.69 112 GLN B N 1
ATOM 1804 C CA . GLN B 1 112 ? 2.787 33.938 18.641 1 89.69 112 GLN B CA 1
ATOM 1805 C C . GLN B 1 112 ? 3.562 34.781 19.656 1 89.69 112 GLN B C 1
ATOM 1807 O O . GLN B 1 112 ? 3.102 35.844 20.078 1 89.69 112 GLN B O 1
ATOM 1812 N N . ARG B 1 113 ? 4.699 34.25 20.031 1 88.88 113 ARG B N 1
ATOM 1813 C CA . ARG B 1 113 ? 5.555 34.969 20.969 1 88.88 113 ARG B CA 1
ATOM 1814 C C . ARG B 1 113 ? 6.074 36.281 20.359 1 88.88 113 ARG B C 1
ATOM 1816 O O . ARG B 1 113 ? 6.094 37.312 21.016 1 88.88 113 ARG B O 1
ATOM 1823 N N . ASP B 1 114 ? 6.457 36.156 19.125 1 89.56 114 ASP B N 1
ATOM 1824 C CA . ASP B 1 114 ? 6.957 37.344 18.422 1 89.56 114 ASP B CA 1
ATOM 1825 C C . ASP B 1 114 ? 5.855 38.406 18.25 1 89.56 114 ASP B C 1
ATOM 1827 O O . ASP B 1 114 ? 6.105 39.594 18.359 1 89.56 114 ASP B O 1
ATOM 1831 N N . GLN B 1 115 ? 4.66 38.031 17.922 1 88.94 115 GLN B N 1
ATOM 1832 C CA . GLN B 1 115 ? 3.514 38.938 17.75 1 88.94 115 GLN B CA 1
ATOM 1833 C C . GLN B 1 115 ? 3.139 39.594 19.078 1 88.94 115 GLN B C 1
ATOM 1835 O O . GLN B 1 115 ? 2.807 40.781 19.125 1 88.94 115 GLN B O 1
ATOM 1840 N N . LYS B 1 116 ? 3.176 38.875 20.141 1 90.31 116 LYS B N 1
ATOM 1841 C CA . LYS B 1 116 ? 2.904 39.438 21.469 1 90.31 116 LYS B CA 1
ATOM 1842 C C . LYS B 1 116 ? 3.947 40.469 21.859 1 90.31 116 LYS B C 1
ATOM 1844 O O . LYS B 1 116 ? 3.609 41.5 22.453 1 90.31 116 LYS B O 1
ATOM 1849 N N . LEU B 1 117 ? 5.137 40.188 21.578 1 85.88 117 LEU B N 1
ATOM 1850 C CA . LEU B 1 117 ? 6.219 41.094 21.891 1 85.88 117 LEU B CA 1
ATOM 1851 C C . LEU B 1 117 ? 6.09 42.375 21.078 1 85.88 117 LEU B C 1
ATOM 1853 O O . LEU B 1 117 ? 6.324 43.469 21.578 1 85.88 117 LEU B O 1
ATOM 1857 N N . ALA B 1 118 ? 5.598 42.375 19.875 1 91.31 118 ALA B N 1
ATOM 1858 C CA . ALA B 1 118 ? 5.43 43.5 19 1 91.31 118 ALA B CA 1
ATOM 1859 C C . ALA B 1 118 ? 4.242 44.375 19.422 1 91.31 118 ALA B C 1
ATOM 1861 O O . ALA B 1 118 ? 4.305 45.594 19.375 1 91.31 118 ALA B O 1
ATOM 1862 N N . THR B 1 119 ? 3.189 43.844 19.781 1 86.31 119 THR B N 1
ATOM 1863 C CA . THR B 1 119 ? 1.997 44.594 20.219 1 86.31 119 THR B CA 1
ATOM 1864 C C . THR B 1 119 ? 2.246 45.281 21.547 1 86.31 119 THR B C 1
ATOM 1866 O O . THR B 1 119 ? 1.753 46.406 21.766 1 86.31 119 THR B O 1
ATOM 1869 N N . THR B 1 120 ? 3.043 44.688 22.516 1 84.06 120 THR B N 1
ATOM 1870 C CA . THR B 1 120 ? 3.389 45.281 23.797 1 84.06 120 THR B CA 1
ATOM 1871 C C . THR B 1 120 ? 4.363 46.438 23.609 1 84.06 120 THR B C 1
ATOM 1873 O O . THR B 1 120 ? 4.273 47.469 24.297 1 84.06 120 THR B O 1
ATOM 1876 N N . ALA B 1 121 ? 5.172 46.5 22.578 1 86.94 121 ALA B N 1
ATOM 1877 C CA . ALA B 1 121 ? 6.141 47.562 22.312 1 86.94 121 ALA B CA 1
ATOM 1878 C C . ALA B 1 121 ? 5.473 48.75 21.641 1 86.94 121 ALA B C 1
ATOM 1880 O O . ALA B 1 121 ? 5.852 49.906 21.891 1 86.94 121 ALA B O 1
ATOM 1881 N N . SER B 1 122 ? 4.566 48.562 20.781 1 77.19 122 SER B N 1
ATOM 1882 C CA . SER B 1 122 ? 3.881 49.688 20.125 1 77.19 122 SER B CA 1
ATOM 1883 C C . SER B 1 122 ? 2.92 50.375 21.078 1 77.19 122 SER B C 1
ATOM 1885 O O . SER B 1 122 ? 2.504 51.5 20.812 1 77.19 122 SER B O 1
ATOM 1887 N N . ALA B 1 123 ? 2.328 49.812 22.125 1 80.06 123 ALA B N 1
ATOM 1888 C CA . ALA B 1 123 ? 1.398 50.375 23.094 1 80.06 123 ALA B CA 1
ATOM 1889 C C . ALA B 1 123 ? 2.137 51.219 24.125 1 80.06 123 ALA B C 1
ATOM 1891 O O . ALA B 1 123 ? 1.518 52 24.859 1 80.06 123 ALA B O 1
ATOM 1892 N N . LYS B 1 124 ? 3.377 51.219 24.156 1 63.25 124 LYS B N 1
ATOM 1893 C CA . LYS B 1 124 ? 4.129 52.156 24.984 1 63.25 124 LYS B CA 1
ATOM 1894 C C . LYS B 1 124 ? 4.582 53.375 24.172 1 63.25 124 LYS B C 1
ATOM 1896 O O . LYS B 1 124 ? 4.91 53.25 22.984 1 63.25 124 LYS B O 1
#

Secondary structure (DSSP, 8-state):
--HHHHHHHHHHHHHH-HHHHT-HHHHHHHHHHHHHHHHHHTT--HHHHHHHHHHHTSS----HHHHHHHHHHHHHHHHHHTT--HHHHHHHHHHHHHHHHHHHHHHHHHHHHHHHHHHHHH--/--HHHHHHHHHHHHHH-HHHHT-HHHHHHHHHHHHHHHHHHTT--HHHHHHHHHHHTSS----HHHHHHHHHHHHHHHHHHTT--HHHHHHHHHHHHHHHHHHHHHHHHHHHHHHHHHHHHH--

Foldseek 3Di:
DDPLVVLVLVLVCVVPNDVCSPPPVNVVVVVVVVVVVVCVVVPDDPVVVVVVVCVQVVDDDDDPVVVVVVVVVVVVVVCVVVVHDVSVVSVVVSVVSVVVVVVVVVVVVVVVVVVVVVVVVVVD/DDPLVVLVLVLVCVVPNDVCSPPPVNVVVVVVVVVVVVCVVVPDDPVVVVVVVCVVVVDDDDDPVVVVVVVVVVVVVVCVVVVHDVSVVSVVVSVVSVVVVVVVVVVVVVVVVVVVVVVVVVVD